Protein AF-A0A956EF45-F1 (afdb_monomer_lite)

Secondary structure (DSSP, 8-state):
------S---TT-TTTT-S-S---EEEEHHHHTTSSS-SS-----TTS--SEEEEEEE-TT-GGG--TTSTTEEEPPHHHHHHHHHHHHHTTSSSTTSSS-GGGSEEEEEPBP-HHHHHHHHH-SS---SEEEEEESSSS-GGGGTTS-GGG-EEEEEE-SSS-SSPTTPEEEEEETT--S-SSS-----

Structure (mmCIF, N/CA/C/O backbone):
data_AF-A0A956EF45-F1
#
_entry.id   AF-A0A956EF45-F1
#
loop_
_atom_site.group_PDB
_atom_site.id
_atom_site.type_symbol
_atom_site.label_atom_id
_atom_site.label_alt_id
_atom_site.label_comp_id
_atom_site.label_asym_id
_atom_site.label_entity_id
_atom_site.label_seq_id
_atom_site.pdbx_PDB_ins_code
_atom_site.Cartn_x
_atom_site.Cartn_y
_atom_site.Cartn_z
_atom_site.occupancy
_atom_site.B_iso_or_equiv
_atom_site.auth_seq_id
_atom_site.auth_comp_id
_atom_site.auth_asym_id
_atom_site.auth_atom_id
_atom_site.pdbx_PDB_model_num
ATOM 1 N N . ILE A 1 1 ? 28.793 -29.779 11.247 1.00 37.38 1 ILE A N 1
ATOM 2 C CA . ILE A 1 1 ? 28.196 -28.717 12.090 1.00 37.38 1 ILE A CA 1
ATOM 3 C C . ILE A 1 1 ? 29.086 -27.493 11.939 1.00 37.38 1 ILE A C 1
ATOM 5 O O . ILE A 1 1 ? 30.165 -27.468 12.515 1.00 37.38 1 ILE A O 1
ATOM 9 N N . ALA A 1 2 ? 28.710 -26.560 11.066 1.00 31.16 2 ALA A N 1
ATOM 10 C CA . ALA A 1 2 ? 29.429 -25.302 10.889 1.00 31.16 2 ALA A CA 1
ATOM 11 C C . ALA A 1 2 ? 28.582 -24.199 11.529 1.00 31.16 2 ALA A C 1
ATOM 13 O O . ALA A 1 2 ? 27.424 -24.013 11.165 1.00 31.16 2 ALA A O 1
ATOM 14 N N . SER A 1 3 ? 29.151 -23.568 12.552 1.00 47.53 3 SER A N 1
ATOM 15 C CA . SER A 1 3 ? 28.533 -22.515 13.353 1.00 47.53 3 SER A CA 1
ATOM 16 C C . SER A 1 3 ? 28.290 -21.262 12.512 1.00 47.53 3 SER A C 1
ATOM 18 O O . SER A 1 3 ? 29.164 -20.848 11.753 1.00 47.53 3 SER A O 1
ATOM 20 N N . ILE A 1 4 ? 27.110 -20.662 12.670 1.00 50.97 4 ILE A N 1
ATOM 21 C CA . ILE A 1 4 ? 26.633 -19.492 11.919 1.00 50.97 4 ILE A CA 1
ATOM 22 C C . ILE A 1 4 ? 27.037 -18.158 12.577 1.00 50.97 4 ILE A C 1
ATOM 24 O O . ILE A 1 4 ? 26.489 -17.105 12.257 1.00 50.97 4 ILE A O 1
ATOM 28 N N . CYS A 1 5 ? 27.995 -18.174 13.510 1.00 49.44 5 CYS A N 1
ATOM 29 C CA . CYS A 1 5 ? 28.437 -16.952 14.178 1.00 49.44 5 CYS A CA 1
ATOM 30 C C . CYS A 1 5 ? 29.042 -15.951 13.170 1.00 49.44 5 CYS A C 1
ATOM 32 O O . CYS A 1 5 ? 29.922 -16.332 12.391 1.00 49.44 5 CYS A O 1
ATOM 34 N N . PRO A 1 6 ? 28.619 -14.673 13.189 1.00 43.25 6 PRO A N 1
ATOM 35 C CA . PRO A 1 6 ? 29.193 -13.646 12.331 1.00 43.25 6 PRO A CA 1
ATOM 36 C C . PRO A 1 6 ? 30.676 -13.433 12.656 1.00 43.25 6 PRO A C 1
ATOM 38 O O . PRO A 1 6 ? 31.093 -13.444 13.813 1.00 43.25 6 PRO A O 1
ATOM 41 N N . LYS A 1 7 ? 31.481 -13.254 11.604 1.00 45.78 7 LYS A N 1
ATOM 42 C CA . LYS A 1 7 ? 32.952 -13.247 11.661 1.00 45.78 7 LYS A CA 1
ATOM 43 C C . LYS A 1 7 ? 33.557 -11.898 12.090 1.00 45.78 7 LYS A C 1
ATOM 45 O O . LYS A 1 7 ? 34.778 -11.777 12.125 1.00 45.78 7 LYS A O 1
ATOM 50 N N . THR A 1 8 ? 32.738 -10.905 12.441 1.00 43.47 8 THR A N 1
ATOM 51 C CA . THR A 1 8 ? 33.213 -9.552 12.771 1.00 43.47 8 THR A CA 1
ATOM 52 C C . THR A 1 8 ? 32.253 -8.876 13.751 1.00 43.47 8 THR A C 1
ATOM 54 O O . THR A 1 8 ? 31.044 -8.970 13.565 1.00 43.47 8 THR A O 1
ATOM 57 N N . LEU A 1 9 ? 32.792 -8.213 14.783 1.00 49.31 9 LEU A N 1
ATOM 58 C CA . LEU A 1 9 ? 32.061 -7.528 15.871 1.00 49.31 9 LEU A CA 1
ATOM 59 C C . LEU A 1 9 ? 32.341 -6.006 15.915 1.00 49.31 9 LEU A C 1
ATOM 61 O O . LEU A 1 9 ? 32.047 -5.347 16.906 1.00 49.31 9 LEU A O 1
ATOM 65 N N . GLU A 1 10 ? 32.916 -5.445 14.849 1.00 47.31 10 GLU A N 1
ATOM 66 C CA . GLU A 1 10 ? 33.314 -4.033 14.765 1.00 47.31 10 GLU A CA 1
ATOM 67 C C . GLU A 1 10 ? 32.148 -3.161 14.267 1.00 47.31 10 GLU A C 1
ATOM 69 O O . GLU A 1 10 ? 31.685 -3.306 13.131 1.00 47.31 10 GLU A O 1
ATOM 74 N N . ALA A 1 11 ? 31.678 -2.236 15.107 1.00 43.41 11 ALA A N 1
ATOM 75 C CA . ALA A 1 11 ? 30.641 -1.277 14.744 1.00 43.41 11 ALA A CA 1
ATOM 76 C C . ALA A 1 11 ? 31.180 -0.262 13.718 1.00 43.41 11 ALA A C 1
ATOM 78 O O . ALA A 1 11 ? 32.057 0.537 14.038 1.00 43.41 11 ALA A O 1
ATOM 79 N N . GLY A 1 12 ? 30.638 -0.284 12.493 1.00 48.81 12 GLY A N 1
ATOM 80 C CA . GLY A 1 12 ? 30.940 0.701 11.442 1.00 48.81 12 GLY A CA 1
ATOM 81 C C . GLY A 1 12 ? 31.526 0.148 10.137 1.00 48.81 12 GLY A C 1
ATOM 82 O O . GLY A 1 12 ? 31.797 0.932 9.231 1.00 48.81 12 GLY A O 1
ATOM 83 N N . ALA A 1 13 ? 31.706 -1.170 9.993 1.00 40.78 13 ALA A N 1
ATOM 84 C CA . ALA A 1 13 ? 32.075 -1.754 8.701 1.00 40.78 13 ALA A CA 1
ATOM 85 C C . ALA A 1 13 ? 30.876 -1.764 7.733 1.00 40.78 13 ALA A C 1
ATOM 87 O O . ALA A 1 13 ? 29.753 -2.069 8.129 1.00 40.78 13 ALA A O 1
ATOM 88 N N . VAL A 1 14 ? 31.125 -1.473 6.452 1.00 47.28 14 VAL A N 1
ATOM 89 C CA . VAL A 1 14 ? 30.102 -1.381 5.384 1.00 47.28 14 VAL A CA 1
ATOM 90 C C . VAL A 1 14 ? 29.325 -2.698 5.198 1.00 47.28 14 VAL A C 1
ATOM 92 O O . VAL A 1 14 ? 28.167 -2.688 4.788 1.00 47.28 14 VAL A O 1
ATOM 95 N N . ASP A 1 15 ? 29.934 -3.814 5.609 1.00 43.09 15 ASP A N 1
ATOM 96 C CA . ASP A 1 15 ? 29.373 -5.169 5.544 1.00 43.09 15 ASP A CA 1
ATOM 97 C C . ASP A 1 15 ? 28.912 -5.698 6.919 1.00 43.09 15 ASP A C 1
ATOM 99 O O . ASP A 1 15 ? 28.586 -6.879 7.078 1.00 43.09 15 ASP A O 1
ATOM 103 N N . PHE A 1 16 ? 28.871 -4.838 7.941 1.00 38.22 16 PHE A N 1
ATOM 104 C CA . PHE A 1 16 ? 28.333 -5.180 9.251 1.00 38.22 16 PHE A CA 1
ATOM 105 C C . PHE A 1 16 ? 26.803 -5.140 9.203 1.00 38.22 16 PHE A C 1
ATOM 107 O O . PHE A 1 16 ? 26.190 -4.077 9.179 1.00 38.22 16 PHE A O 1
ATOM 114 N N . GLY A 1 17 ? 26.167 -6.311 9.193 1.00 37.62 17 GLY A N 1
ATOM 115 C CA . GLY A 1 17 ? 24.716 -6.396 9.359 1.00 37.62 17 GLY A CA 1
ATOM 116 C C . GLY A 1 17 ? 23.892 -6.172 8.091 1.00 37.62 17 GLY A C 1
ATOM 117 O O . GLY A 1 17 ? 22.713 -5.860 8.202 1.00 37.62 17 GLY A O 1
ATOM 118 N N . TYR A 1 18 ? 24.428 -6.439 6.893 1.00 39.69 18 TYR A N 1
ATOM 119 C CA . TYR A 1 18 ? 23.622 -6.498 5.658 1.00 39.69 18 TYR A CA 1
ATOM 120 C C . TYR A 1 18 ? 22.696 -7.741 5.585 1.00 39.69 18 TYR A C 1
ATOM 122 O O . TYR A 1 18 ? 22.388 -8.258 4.514 1.00 39.69 18 TYR A O 1
ATOM 130 N N . ARG A 1 19 ? 22.220 -8.228 6.742 1.00 43.56 19 ARG A N 1
ATOM 131 C CA . ARG A 1 19 ? 20.928 -8.913 6.849 1.00 43.56 19 ARG A CA 1
ATOM 132 C C . ARG A 1 19 ? 19.921 -7.794 7.133 1.00 43.56 19 ARG A C 1
ATOM 134 O O . ARG A 1 19 ? 20.001 -7.153 8.173 1.00 43.56 19 ARG A O 1
ATOM 141 N N . PRO A 1 20 ? 19.069 -7.479 6.162 1.00 40.16 20 PRO A N 1
ATOM 142 C CA . PRO A 1 20 ? 18.599 -6.135 5.871 1.00 40.16 20 PRO A CA 1
ATOM 143 C C . PRO A 1 20 ? 17.837 -5.525 7.051 1.00 40.16 20 PRO A C 1
ATOM 145 O O . PRO A 1 20 ? 16.895 -6.121 7.563 1.00 40.16 20 PRO A O 1
ATOM 148 N N . ALA A 1 21 ? 18.117 -4.258 7.364 1.00 38.44 21 ALA A N 1
ATOM 149 C CA . ALA A 1 21 ? 17.184 -3.387 8.094 1.00 38.44 21 ALA A CA 1
ATOM 150 C C . ALA A 1 21 ? 15.907 -3.061 7.276 1.00 38.44 21 ALA A C 1
ATOM 152 O O . ALA A 1 21 ? 15.154 -2.149 7.601 1.00 38.44 21 ALA A O 1
ATOM 153 N N . VAL A 1 22 ? 15.671 -3.841 6.219 1.00 41.44 22 VAL A N 1
ATOM 154 C CA . VAL A 1 22 ? 14.436 -4.008 5.467 1.00 41.44 22 VAL A CA 1
ATOM 155 C C . VAL A 1 22 ? 14.149 -5.514 5.436 1.00 41.44 22 VAL A C 1
ATOM 157 O O . VAL A 1 22 ? 14.270 -6.169 4.407 1.00 41.44 22 VAL A O 1
ATOM 160 N N . SER A 1 23 ? 13.792 -6.106 6.579 1.00 40.91 23 SER A N 1
ATOM 161 C CA . SER A 1 23 ? 13.038 -7.368 6.605 1.00 40.91 23 SER A CA 1
ATOM 162 C C . SER A 1 23 ? 11.582 -7.089 6.213 1.00 40.91 23 SER A C 1
ATOM 164 O O . SER A 1 23 ? 10.652 -7.351 6.973 1.00 40.91 23 SER A O 1
ATOM 166 N N . ALA A 1 24 ? 11.399 -6.454 5.052 1.00 43.78 24 ALA A N 1
ATOM 167 C CA . ALA A 1 24 ? 10.088 -6.223 4.484 1.00 43.78 24 ALA A CA 1
ATOM 168 C C . ALA A 1 24 ? 9.598 -7.537 3.890 1.00 4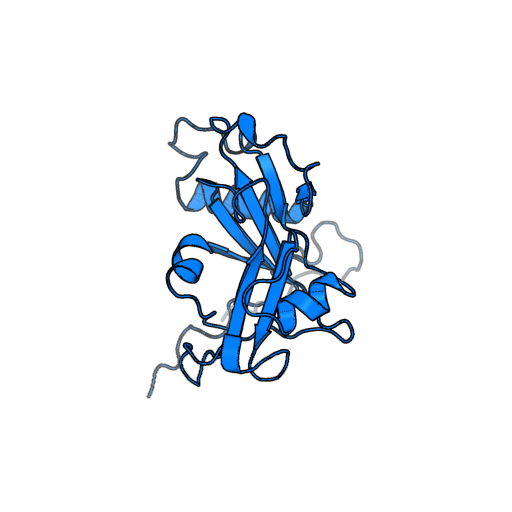3.78 24 ALA A C 1
ATOM 170 O O . ALA A 1 24 ? 10.185 -8.042 2.935 1.00 43.78 24 ALA A O 1
ATOM 171 N N . ILE A 1 25 ? 8.523 -8.086 4.454 1.00 52.91 25 ILE A N 1
ATOM 172 C CA . ILE A 1 25 ? 7.713 -9.065 3.728 1.00 52.91 25 ILE A CA 1
ATOM 173 C C . ILE A 1 25 ? 7.164 -8.341 2.511 1.00 52.91 25 ILE A C 1
ATOM 175 O O . ILE A 1 25 ? 6.390 -7.407 2.698 1.00 52.91 25 ILE A O 1
ATOM 179 N N . ILE A 1 26 ? 7.607 -8.747 1.319 1.00 56.28 26 ILE A N 1
ATOM 180 C CA . ILE A 1 26 ? 7.044 -8.323 0.042 1.00 56.28 26 ILE A CA 1
ATOM 181 C C . ILE A 1 26 ? 6.148 -9.433 -0.464 1.00 56.28 26 ILE A C 1
ATOM 183 O O . ILE A 1 26 ? 6.612 -10.370 -1.105 1.00 56.28 26 ILE A O 1
ATOM 187 N N . ASP A 1 27 ? 4.860 -9.293 -0.173 1.00 59.25 27 ASP A N 1
ATOM 188 C CA . ASP A 1 27 ? 3.836 -10.180 -0.706 1.00 59.25 27 ASP A CA 1
ATOM 189 C C . ASP A 1 27 ? 3.061 -9.463 -1.807 1.00 59.25 27 ASP A C 1
ATOM 191 O O . ASP A 1 27 ? 2.706 -8.280 -1.700 1.00 59.25 27 ASP A O 1
ATOM 195 N N . ARG A 1 28 ? 2.779 -10.195 -2.885 1.00 59.31 28 ARG A N 1
ATOM 196 C CA . ARG A 1 28 ? 1.932 -9.706 -3.968 1.00 59.31 28 ARG A CA 1
ATOM 197 C C . ARG A 1 28 ? 0.490 -9.632 -3.474 1.00 59.31 28 ARG A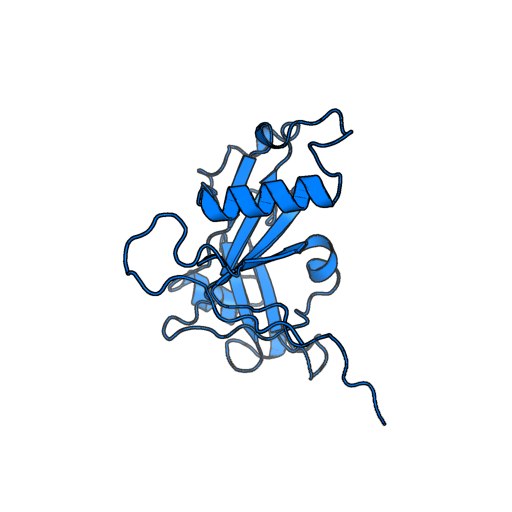 C 1
ATOM 199 O O . ARG A 1 28 ? -0.195 -10.642 -3.341 1.00 59.31 28 ARG A O 1
ATOM 206 N N . LEU A 1 29 ? -0.010 -8.414 -3.297 1.00 62.34 29 LEU A N 1
ATOM 207 C CA . LEU A 1 29 ? -1.363 -8.170 -2.799 1.00 62.34 29 LEU A CA 1
ATOM 208 C C . LEU A 1 29 ? -2.456 -8.615 -3.773 1.00 62.34 29 LEU A C 1
ATOM 210 O O . LEU A 1 29 ? -3.553 -8.907 -3.334 1.00 62.34 29 LEU A O 1
ATOM 214 N N . LYS A 1 30 ? -2.196 -8.711 -5.084 1.00 51.84 30 LYS A N 1
ATOM 215 C CA . LYS A 1 30 ? -3.237 -9.064 -6.074 1.00 51.84 30 LYS A CA 1
ATOM 216 C C . LYS A 1 30 ? -3.979 -10.375 -5.766 1.00 51.84 30 LYS A C 1
ATOM 218 O O . LYS A 1 30 ? -5.161 -10.467 -6.072 1.00 51.84 30 LYS A O 1
ATOM 223 N N . GLU A 1 31 ? -3.319 -11.360 -5.161 1.00 48.72 31 GLU A N 1
ATOM 224 C CA . GLU A 1 31 ? -3.959 -12.618 -4.745 1.00 48.72 31 GLU A CA 1
ATOM 225 C C . GLU A 1 31 ? -4.664 -12.458 -3.384 1.00 48.72 31 GLU A C 1
ATOM 227 O O . GLU A 1 31 ? -5.826 -12.837 -3.249 1.00 48.72 31 GLU A O 1
ATOM 232 N N . ALA A 1 32 ? -4.034 -11.758 -2.434 1.00 44.91 32 ALA A N 1
ATOM 233 C CA . ALA A 1 32 ? -4.584 -11.433 -1.110 1.00 44.91 32 ALA A CA 1
ATOM 234 C C . ALA A 1 32 ? -5.654 -10.316 -1.095 1.00 44.91 32 ALA A C 1
ATOM 236 O O . ALA A 1 32 ? -6.196 -9.996 -0.048 1.00 44.91 32 ALA A O 1
ATOM 237 N N . LEU A 1 33 ? -5.942 -9.671 -2.227 1.00 51.25 33 LEU A N 1
ATOM 238 C CA . LEU A 1 33 ? -7.055 -8.726 -2.385 1.00 51.25 33 LEU A CA 1
ATOM 239 C C . LEU A 1 33 ? -8.293 -9.409 -2.979 1.00 51.25 33 LEU A C 1
ATOM 241 O O . LEU A 1 33 ? -9.408 -8.924 -2.785 1.00 51.25 33 LEU A O 1
ATOM 245 N N . ASN A 1 34 ? -8.110 -10.539 -3.673 1.00 46.22 34 ASN A N 1
ATOM 246 C CA . ASN A 1 34 ? -9.217 -11.392 -4.110 1.00 46.22 34 ASN A CA 1
ATOM 247 C C . ASN A 1 34 ? -9.830 -12.141 -2.917 1.00 46.22 34 ASN A C 1
ATOM 249 O O . ASN A 1 34 ? -11.048 -12.303 -2.846 1.00 46.22 34 ASN A O 1
ATOM 253 N N . GLU A 1 35 ? -9.003 -12.525 -1.942 1.00 52.88 35 GLU A N 1
ATOM 254 C CA . GLU A 1 35 ? -9.430 -12.975 -0.619 1.00 52.88 35 GLU A CA 1
ATOM 255 C C . GLU A 1 35 ? -9.334 -11.789 0.342 1.00 52.88 35 GLU A C 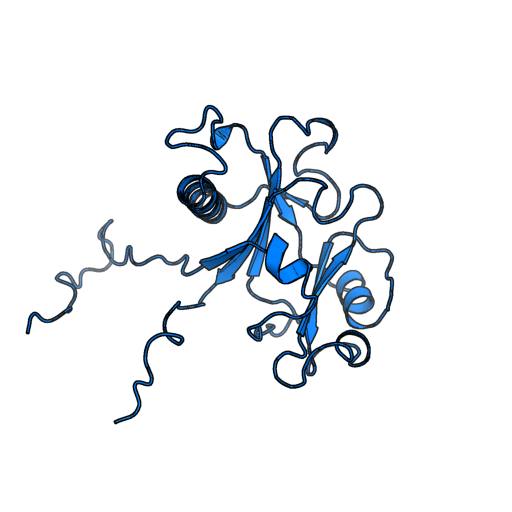1
ATOM 257 O O . GLU A 1 35 ? -8.262 -11.496 0.837 1.00 52.88 35 GLU A O 1
ATOM 262 N N . LYS A 1 36 ? -10.436 -11.074 0.604 1.00 72.56 36 LYS A N 1
ATOM 263 C CA . LYS A 1 36 ? -10.461 -9.801 1.367 1.00 72.56 36 LYS A CA 1
ATOM 264 C C . LYS A 1 36 ? -9.693 -9.788 2.705 1.00 72.56 36 LYS A C 1
ATOM 266 O O . LYS A 1 36 ? -9.464 -8.706 3.237 1.00 72.56 36 LYS A O 1
ATOM 271 N N . CYS A 1 37 ? -9.356 -10.952 3.254 1.00 87.06 37 CYS A N 1
ATOM 272 C CA . CYS A 1 37 ? -8.831 -11.164 4.594 1.00 87.06 37 CYS A CA 1
ATOM 273 C C . CYS A 1 37 ? -7.336 -11.477 4.561 1.00 87.06 37 CYS A C 1
ATOM 275 O O . CYS A 1 37 ? -6.904 -12.398 3.873 1.00 87.06 37 CYS A O 1
ATOM 277 N N . LEU A 1 38 ? -6.539 -10.756 5.347 1.00 86.12 38 LEU A N 1
ATOM 278 C CA . LEU A 1 38 ? -5.102 -11.004 5.402 1.00 86.12 38 LEU A CA 1
ATOM 279 C C . LEU A 1 38 ? -4.807 -12.290 6.189 1.00 86.12 38 LEU A C 1
ATOM 281 O O . LEU A 1 38 ? -5.370 -12.484 7.270 1.00 86.12 38 LEU A O 1
ATOM 285 N N . PRO A 1 39 ? -3.864 -13.131 5.732 1.00 79.62 39 PRO A N 1
ATOM 286 C CA . PRO A 1 39 ? -3.519 -14.379 6.415 1.00 79.62 39 PRO A CA 1
ATOM 287 C C . PRO A 1 39 ? -2.797 -14.148 7.749 1.00 79.62 39 PRO A C 1
ATOM 289 O O . PRO A 1 39 ? -2.851 -14.994 8.639 1.00 79.62 39 PRO A O 1
ATOM 292 N N . ARG A 1 40 ? -2.132 -12.996 7.906 1.00 81.19 40 ARG A N 1
ATOM 293 C CA . ARG A 1 40 ? -1.369 -12.629 9.101 1.00 81.19 40 ARG A CA 1
ATOM 294 C C . ARG A 1 40 ? -1.870 -11.312 9.686 1.00 81.19 40 ARG A C 1
ATOM 296 O O . ARG A 1 40 ? -2.072 -10.342 8.957 1.00 81.19 40 ARG A O 1
ATOM 303 N N . LYS A 1 41 ? -1.993 -11.286 11.016 1.00 86.50 41 LYS A N 1
ATOM 304 C CA . LYS A 1 41 ? -2.316 -10.084 11.785 1.00 86.50 41 LYS A CA 1
ATOM 305 C C . LYS A 1 41 ? -1.155 -9.100 11.745 1.00 86.50 41 LYS A C 1
ATOM 307 O O . LYS A 1 41 ? -0.005 -9.485 11.971 1.00 86.50 41 LYS A O 1
ATOM 312 N N . LEU A 1 42 ? -1.464 -7.844 11.451 1.00 88.06 42 LEU A N 1
ATOM 313 C CA . LEU A 1 42 ? -0.521 -6.739 11.577 1.00 88.06 42 LEU A CA 1
ATOM 314 C C . LEU A 1 42 ? -0.703 -6.100 12.954 1.00 88.06 42 LEU A C 1
ATOM 316 O O . LEU A 1 42 ? -1.794 -6.150 13.516 1.00 88.06 42 LEU A O 1
ATOM 320 N N . SER A 1 43 ? 0.364 -5.518 13.496 1.00 89.50 43 SER A N 1
ATOM 321 C CA . SER A 1 43 ? 0.332 -4.849 14.800 1.00 89.50 43 SER A CA 1
ATOM 322 C C . SER A 1 43 ? 0.319 -3.336 14.593 1.00 89.50 43 SER A C 1
ATOM 324 O O . SER A 1 43 ? 1.356 -2.795 14.196 1.00 89.50 43 SER A O 1
ATOM 326 N N . PRO A 1 44 ? -0.817 -2.652 14.825 1.00 91.44 44 PRO A N 1
ATOM 327 C CA . PRO A 1 44 ? -0.856 -1.198 14.834 1.00 91.44 44 PRO A CA 1
ATOM 328 C C . PRO A 1 44 ? -0.000 -0.627 15.968 1.00 91.44 44 PRO A C 1
ATOM 330 O O . PRO A 1 44 ? 0.153 -1.246 17.023 1.00 91.44 44 PRO A O 1
ATOM 333 N N . ASP A 1 45 ? 0.552 0.557 15.744 1.00 89.31 45 ASP A N 1
ATOM 334 C CA . ASP A 1 45 ? 1.207 1.371 16.757 1.00 89.31 45 ASP A CA 1
ATOM 335 C C . ASP A 1 45 ? 0.188 2.190 17.573 1.00 89.31 45 ASP A C 1
ATOM 337 O O . ASP A 1 45 ? -1.028 2.081 17.401 1.00 89.31 45 ASP A O 1
ATOM 341 N N . GLU A 1 46 ? 0.682 3.037 18.479 1.00 89.44 46 GLU A N 1
ATOM 342 C CA . GLU A 1 46 ? -0.160 3.914 19.308 1.00 89.44 46 GLU A CA 1
ATOM 343 C C . GLU A 1 46 ? -0.980 4.924 18.487 1.00 89.44 46 GLU A C 1
ATOM 345 O O . GLU A 1 46 ? -1.984 5.443 18.967 1.00 89.44 46 GLU A O 1
ATOM 350 N N . SER A 1 47 ? -0.573 5.189 17.242 1.00 90.88 47 SER A N 1
ATOM 351 C CA . SER A 1 47 ? -1.295 6.033 16.287 1.00 90.88 47 SER A CA 1
ATOM 352 C C . SER A 1 47 ? -2.251 5.231 15.402 1.00 90.88 47 SER A C 1
ATOM 354 O O . SER A 1 47 ? -2.737 5.765 14.405 1.00 90.88 47 SER A O 1
ATOM 356 N N . GLN A 1 48 ? -2.520 3.966 15.746 1.00 92.50 48 GLN A N 1
ATOM 357 C CA . GLN A 1 48 ? -3.392 3.055 15.000 1.00 92.50 48 GLN A CA 1
ATOM 358 C C . GLN A 1 48 ? -2.898 2.752 13.579 1.00 92.50 48 GLN A C 1
ATOM 360 O O . GLN A 1 48 ? -3.654 2.235 12.749 1.00 92.50 48 GLN A O 1
ATOM 365 N N . GLN A 1 49 ? -1.623 3.039 13.305 1.00 92.06 49 GLN A N 1
ATOM 366 C CA . GLN A 1 49 ? -0.995 2.784 12.023 1.00 92.06 49 GLN A CA 1
ATOM 367 C C . GLN A 1 49 ? -0.167 1.512 12.079 1.00 92.06 49 GLN A C 1
ATOM 369 O O . GLN A 1 49 ? 0.507 1.229 13.062 1.00 92.06 49 GLN A O 1
ATOM 374 N N . VAL A 1 50 ? -0.172 0.736 11.003 1.00 92.12 50 VAL A N 1
ATOM 375 C CA . VAL A 1 50 ? 0.722 -0.423 10.897 1.00 92.12 50 VAL A CA 1
ATOM 376 C C . VAL A 1 50 ? 2.040 -0.009 10.235 1.00 92.12 50 VAL A C 1
ATOM 378 O O . VAL A 1 50 ? 2.021 0.818 9.317 1.00 92.12 50 VAL A O 1
ATOM 381 N N . PRO A 1 51 ? 3.188 -0.596 10.626 1.00 90.88 51 PRO A N 1
ATOM 382 C CA . PRO A 1 51 ? 4.507 -0.258 10.088 1.00 90.88 51 PRO A CA 1
ATOM 383 C C . PRO A 1 51 ? 4.742 -0.911 8.714 1.00 90.88 51 PRO A C 1
ATOM 385 O O . PRO A 1 51 ? 5.754 -1.577 8.481 1.00 90.88 51 PRO A O 1
ATOM 388 N N . CYS A 1 52 ? 3.777 -0.751 7.812 1.00 89.88 52 CYS A N 1
ATOM 389 C CA . CYS A 1 52 ? 3.770 -1.319 6.477 1.00 89.88 52 CYS A CA 1
ATOM 390 C C . CYS A 1 52 ? 3.605 -0.229 5.424 1.00 89.88 52 CYS A C 1
ATOM 392 O O . CYS A 1 52 ? 2.882 0.747 5.614 1.00 89.88 52 CYS A O 1
ATOM 394 N N . LYS A 1 53 ? 4.263 -0.439 4.291 1.00 92.62 53 LYS A N 1
ATOM 395 C CA . LYS A 1 53 ? 4.187 0.387 3.092 1.00 92.62 53 LYS A CA 1
ATOM 396 C C . LYS A 1 53 ? 3.455 -0.394 2.013 1.00 92.62 53 LYS A C 1
ATOM 398 O O . LYS A 1 53 ? 3.731 -1.578 1.838 1.00 92.62 53 LYS A O 1
ATOM 403 N N . ILE A 1 54 ? 2.531 0.242 1.299 1.00 92.75 54 ILE A N 1
ATOM 404 C CA . ILE A 1 54 ? 1.848 -0.382 0.162 1.00 92.75 54 ILE A CA 1
ATOM 405 C C . ILE A 1 54 ? 2.377 0.258 -1.106 1.00 92.75 54 ILE A C 1
ATOM 407 O O . ILE A 1 54 ? 2.182 1.450 -1.308 1.00 92.75 54 ILE A O 1
ATOM 411 N N . ILE A 1 55 ? 3.048 -0.520 -1.946 1.00 93.69 55 ILE A N 1
ATOM 412 C CA . ILE A 1 55 ? 3.669 -0.028 -3.172 1.00 93.69 55 ILE A CA 1
ATOM 413 C C . ILE A 1 55 ? 2.888 -0.512 -4.381 1.00 93.69 55 ILE A C 1
ATOM 415 O O . ILE A 1 55 ? 2.614 -1.700 -4.528 1.00 93.69 55 ILE A O 1
ATOM 419 N N . GLU A 1 56 ? 2.570 0.405 -5.280 1.00 92.06 56 GLU A N 1
ATOM 420 C CA . GLU A 1 56 ? 2.049 0.124 -6.608 1.00 92.06 56 GLU A CA 1
ATOM 421 C C . GLU A 1 56 ? 3.177 0.242 -7.627 1.00 92.06 56 GLU A C 1
ATOM 423 O O . GLU A 1 56 ? 3.710 1.328 -7.842 1.00 92.06 56 GLU A O 1
ATOM 428 N N . ALA A 1 57 ? 3.502 -0.864 -8.290 1.00 93.00 57 ALA A N 1
ATOM 429 C CA . ALA A 1 57 ? 4.301 -0.857 -9.504 1.00 93.00 57 ALA A CA 1
ATOM 430 C C . ALA A 1 57 ? 3.364 -0.685 -10.706 1.00 93.00 57 ALA A C 1
ATOM 432 O O . ALA A 1 57 ? 2.680 -1.626 -11.129 1.00 93.00 57 ALA A O 1
ATOM 433 N N . VAL A 1 58 ? 3.304 0.537 -11.225 1.00 91.75 58 VAL A N 1
ATOM 434 C CA . VAL A 1 58 ? 2.485 0.923 -12.374 1.00 91.75 58 VAL A CA 1
ATOM 435 C C . VAL A 1 58 ? 3.311 0.740 -13.648 1.00 91.75 58 VAL A C 1
ATOM 437 O O . VAL A 1 58 ? 4.401 1.306 -13.742 1.00 91.75 58 VAL A O 1
ATOM 440 N N . PRO A 1 59 ? 2.831 -0.046 -14.623 1.00 90.94 59 PRO A N 1
ATOM 441 C CA . PRO A 1 59 ? 3.580 -0.302 -15.843 1.00 90.94 59 PRO A CA 1
ATOM 442 C C . PRO A 1 59 ? 3.537 0.927 -16.782 1.00 90.94 59 PRO A C 1
ATOM 444 O O . PRO A 1 59 ? 2.575 1.705 -16.724 1.00 90.94 59 PRO A O 1
ATOM 447 N N . PRO A 1 60 ? 4.554 1.127 -17.640 1.00 87.44 60 PRO A N 1
ATOM 448 C CA . PRO A 1 60 ? 4.725 2.347 -18.441 1.00 87.44 60 PRO A CA 1
ATOM 449 C C . PRO A 1 60 ? 3.579 2.618 -19.421 1.00 87.44 60 PRO A C 1
ATOM 451 O O . PRO A 1 60 ? 3.358 3.759 -19.814 1.00 87.44 60 PRO A O 1
ATOM 454 N N . GLU A 1 61 ? 2.809 1.597 -19.802 1.00 85.94 61 GLU A N 1
ATOM 455 C CA . GLU A 1 61 ? 1.658 1.737 -20.695 1.00 85.94 61 GLU A CA 1
ATOM 456 C C . GLU A 1 61 ? 0.493 2.506 -20.035 1.00 85.94 61 GLU A C 1
ATOM 458 O O . GLU A 1 61 ? -0.440 2.924 -20.719 1.00 85.94 61 GLU A O 1
ATOM 463 N N . GLN A 1 62 ? 0.545 2.732 -18.716 1.00 80.56 62 GLN A N 1
ATOM 464 C CA . GLN A 1 62 ? -0.465 3.465 -17.950 1.00 80.56 62 GLN A CA 1
ATOM 465 C C . GLN A 1 62 ? -0.042 4.896 -17.606 1.00 80.56 62 GLN A C 1
ATOM 467 O O . GLN A 1 62 ? -0.034 5.326 -16.450 1.00 80.56 62 GLN A O 1
ATOM 472 N N . THR A 1 63 ? 0.258 5.665 -18.648 1.00 65.75 63 THR A N 1
ATOM 473 C CA . THR A 1 63 ? 0.701 7.065 -18.551 1.00 65.75 63 THR A CA 1
ATOM 474 C C . THR A 1 63 ? -0.375 8.027 -18.033 1.00 65.75 63 THR A C 1
ATOM 476 O O . THR A 1 63 ? -0.054 9.115 -17.560 1.00 65.75 63 THR A O 1
ATOM 479 N N . SER A 1 64 ? -1.654 7.639 -18.067 1.00 68.19 64 SER A N 1
ATOM 480 C CA . SER A 1 64 ? -2.785 8.488 -17.666 1.00 68.19 64 SER A CA 1
ATOM 481 C C . SER A 1 64 ? -2.947 8.667 -16.152 1.00 68.19 64 SER A C 1
ATOM 483 O O . SER A 1 64 ? -3.798 9.440 -15.726 1.00 68.19 64 SER A O 1
ATOM 485 N N . LEU A 1 65 ? -2.165 7.963 -15.326 1.00 68.75 65 LEU A N 1
ATOM 486 C CA . LEU A 1 65 ? -2.311 7.968 -13.864 1.00 68.75 65 LEU A CA 1
ATOM 487 C C . LEU A 1 65 ? -1.595 9.137 -13.156 1.00 68.75 65 LEU A C 1
ATOM 489 O O . LEU A 1 65 ? -1.604 9.197 -11.929 1.00 68.75 65 LEU A O 1
ATOM 493 N N . GLY A 1 66 ? -0.976 10.067 -13.894 1.00 72.00 66 GLY A N 1
ATOM 494 C CA . GLY A 1 66 ? -0.467 11.334 -13.340 1.00 72.00 66 GLY A CA 1
ATOM 495 C C . GLY A 1 66 ? 0.729 11.221 -12.381 1.00 72.00 66 GLY A C 1
ATOM 496 O O . GLY A 1 66 ? 1.022 12.174 -11.662 1.00 72.00 66 GLY A O 1
ATOM 497 N N . GLY A 1 67 ? 1.425 10.079 -12.357 1.00 83.94 67 GLY A N 1
ATOM 498 C CA . GLY A 1 67 ? 2.564 9.837 -11.463 1.00 83.94 67 GLY A CA 1
ATOM 499 C C . GLY A 1 67 ? 2.177 9.734 -9.981 1.00 83.94 67 GLY A C 1
ATOM 500 O O . GLY A 1 67 ? 1.000 9.614 -9.635 1.00 83.94 67 GLY A O 1
ATOM 501 N N . CYS A 1 68 ? 3.172 9.758 -9.092 1.00 91.75 68 CYS A N 1
ATOM 502 C CA . CYS A 1 68 ? 2.960 9.565 -7.653 1.00 91.75 68 CYS A CA 1
ATOM 503 C C . CYS A 1 68 ? 2.547 10.835 -6.893 1.00 91.75 68 CYS A C 1
ATOM 505 O O . CYS A 1 68 ? 2.264 10.754 -5.704 1.00 91.75 68 CYS A O 1
ATOM 507 N N . GLY A 1 69 ? 2.456 11.990 -7.563 1.00 88.00 69 GLY A N 1
ATOM 508 C CA . GLY A 1 69 ? 2.024 13.259 -6.958 1.00 88.00 69 GLY A CA 1
ATOM 509 C C . GLY A 1 69 ? 0.506 13.416 -6.794 1.00 88.00 69 GLY A C 1
ATOM 510 O O . GLY A 1 69 ? 0.046 14.449 -6.312 1.00 88.00 69 GLY A O 1
ATOM 511 N N . ARG A 1 70 ? -0.286 12.425 -7.220 1.00 89.12 70 ARG A N 1
ATOM 512 C CA . ARG A 1 70 ? -1.748 12.423 -7.059 1.00 89.12 70 ARG A CA 1
ATOM 513 C C . ARG A 1 70 ? -2.169 12.187 -5.603 1.00 89.12 70 ARG A C 1
ATOM 515 O O . ARG A 1 70 ? -1.400 11.675 -4.792 1.00 89.12 70 ARG A O 1
ATOM 522 N N . ALA A 1 71 ? -3.422 12.513 -5.283 1.00 90.12 71 ALA A N 1
ATOM 523 C CA . ALA A 1 71 ? -3.963 12.360 -3.933 1.00 90.12 71 ALA A CA 1
ATOM 524 C C . ALA A 1 71 ? -3.786 10.929 -3.383 1.00 90.12 71 ALA A C 1
ATOM 526 O O . ALA A 1 71 ? -4.022 9.938 -4.077 1.00 90.12 71 ALA A O 1
ATOM 527 N N . GLY A 1 72 ? -3.360 10.832 -2.120 1.00 92.00 72 GLY A N 1
ATOM 528 C CA . GLY A 1 72 ? -3.107 9.563 -1.431 1.00 92.00 72 GLY A CA 1
ATOM 529 C C . GLY A 1 72 ? -1.939 8.751 -1.996 1.00 92.00 72 GLY A C 1
ATOM 530 O O . GLY A 1 72 ? -1.899 7.535 -1.782 1.00 92.00 72 GLY A O 1
ATOM 531 N N . ARG A 1 73 ? -1.019 9.383 -2.737 1.00 93.75 73 ARG A N 1
ATOM 532 C CA . ARG A 1 73 ? 0.229 8.777 -3.208 1.00 93.75 73 ARG A CA 1
ATOM 533 C C . ARG A 1 73 ? 1.450 9.618 -2.846 1.00 93.75 73 ARG A C 1
ATOM 535 O O . ARG A 1 73 ? 1.344 10.817 -2.604 1.00 93.75 73 ARG A O 1
ATOM 542 N N . ALA A 1 74 ? 2.593 8.946 -2.806 1.00 94.69 74 ALA A N 1
ATOM 543 C CA . ALA A 1 74 ? 3.920 9.544 -2.758 1.00 94.69 74 ALA A CA 1
ATOM 544 C C . ALA A 1 74 ? 4.912 8.655 -3.519 1.00 94.69 74 ALA A C 1
ATOM 546 O O . ALA A 1 74 ? 4.609 7.492 -3.807 1.00 94.69 74 ALA A O 1
ATOM 547 N N . ASP A 1 75 ? 6.086 9.188 -3.851 1.00 94.69 75 ASP A N 1
ATOM 548 C CA . ASP A 1 75 ? 7.175 8.371 -4.387 1.00 94.69 75 ASP A CA 1
ATOM 549 C C . ASP A 1 75 ? 7.606 7.326 -3.352 1.00 94.69 75 ASP A C 1
ATOM 551 O O . ASP A 1 75 ? 7.749 7.624 -2.164 1.00 94.69 75 ASP A O 1
ATOM 555 N N . ALA A 1 76 ? 7.787 6.086 -3.802 1.00 92.56 76 ALA A N 1
ATOM 556 C CA . ALA A 1 76 ? 8.224 5.006 -2.932 1.00 92.56 76 ALA A CA 1
ATOM 557 C C . ALA A 1 76 ? 9.705 5.161 -2.548 1.00 92.56 76 ALA A C 1
ATOM 559 O O . ALA A 1 76 ? 10.555 5.439 -3.394 1.00 92.56 76 ALA A O 1
ATOM 560 N N . GLU A 1 77 ? 10.027 4.906 -1.278 1.00 89.75 77 GLU A N 1
ATOM 561 C CA . GLU A 1 77 ? 11.403 4.945 -0.772 1.00 89.75 77 GLU A CA 1
ATOM 562 C C . GLU A 1 77 ? 12.338 3.999 -1.552 1.00 89.75 77 GLU A C 1
ATOM 564 O O . GLU A 1 77 ? 11.974 2.859 -1.854 1.00 89.75 77 GLU A O 1
ATOM 569 N N . ASP A 1 78 ? 13.579 4.428 -1.807 1.00 88.31 78 ASP A N 1
ATOM 570 C CA . ASP A 1 78 ? 14.552 3.706 -2.645 1.00 88.31 78 ASP A CA 1
ATOM 571 C C . ASP A 1 78 ? 14.751 2.240 -2.244 1.00 88.31 78 ASP A C 1
ATOM 573 O O . ASP A 1 78 ? 14.805 1.346 -3.094 1.00 88.31 78 ASP A O 1
ATOM 577 N N . LEU A 1 79 ? 14.854 1.972 -0.940 1.00 86.12 79 LEU A N 1
ATOM 578 C CA . LEU A 1 79 ? 15.066 0.616 -0.437 1.00 86.12 79 LEU A CA 1
ATOM 579 C C . LEU A 1 79 ? 13.854 -0.287 -0.686 1.00 86.12 79 LEU A C 1
ATOM 581 O O . LEU A 1 79 ? 14.027 -1.459 -1.029 1.00 86.12 79 LEU A O 1
ATOM 585 N N . VAL A 1 80 ? 12.640 0.251 -0.550 1.00 87.31 80 VAL A N 1
ATOM 586 C CA . VAL A 1 80 ? 11.406 -0.494 -0.818 1.00 87.31 80 VAL A CA 1
ATOM 587 C C . VAL A 1 80 ? 11.258 -0.710 -2.323 1.00 87.31 80 VAL A C 1
ATOM 589 O O . VAL A 1 80 ? 11.015 -1.833 -2.759 1.00 87.31 80 VAL A O 1
ATOM 592 N N . THR A 1 81 ? 11.512 0.323 -3.129 1.00 89.88 81 THR A N 1
ATOM 593 C CA . THR A 1 81 ? 11.512 0.247 -4.595 1.00 89.88 81 THR A CA 1
ATOM 594 C C . THR A 1 81 ? 12.488 -0.810 -5.106 1.00 89.88 81 THR A C 1
ATOM 596 O O . THR A 1 81 ? 12.135 -1.619 -5.964 1.00 89.88 81 THR A O 1
ATOM 599 N N . LYS A 1 82 ? 13.705 -0.873 -4.553 1.00 89.19 82 LYS A N 1
ATOM 600 C CA . LYS A 1 82 ? 14.693 -1.904 -4.900 1.00 89.19 82 LYS A CA 1
ATOM 601 C C . LYS A 1 82 ? 14.168 -3.312 -4.622 1.00 89.19 82 LYS A C 1
ATOM 603 O O . LYS A 1 82 ? 14.331 -4.198 -5.458 1.00 89.19 82 LYS A O 1
ATOM 608 N N . ALA A 1 83 ? 13.542 -3.517 -3.469 1.00 86.94 83 ALA A N 1
ATOM 609 C CA . ALA A 1 83 ? 13.017 -4.818 -3.082 1.00 86.94 83 ALA A CA 1
ATOM 610 C C . ALA A 1 83 ? 11.797 -5.221 -3.945 1.00 86.94 83 ALA A C 1
ATOM 612 O O . ALA A 1 83 ? 11.713 -6.360 -4.400 1.00 86.94 83 ALA A O 1
ATOM 613 N N . VAL A 1 84 ? 10.920 -4.273 -4.293 1.00 89.56 84 VAL A N 1
ATOM 614 C CA . VAL A 1 84 ? 9.815 -4.498 -5.243 1.00 89.56 84 VAL A CA 1
ATOM 615 C C . VAL A 1 84 ? 10.334 -4.837 -6.647 1.00 89.56 84 VAL A C 1
ATOM 617 O O . VAL A 1 84 ? 9.840 -5.775 -7.271 1.00 89.56 84 VAL A O 1
ATOM 620 N N . LYS A 1 85 ? 11.366 -4.141 -7.140 1.00 90.56 85 LYS A N 1
ATOM 621 C CA . LYS A 1 85 ? 12.023 -4.453 -8.426 1.00 90.56 85 LYS A CA 1
ATOM 622 C C . LYS A 1 85 ? 12.575 -5.877 -8.461 1.00 90.56 85 LYS A C 1
ATOM 624 O O . LYS A 1 85 ? 12.412 -6.582 -9.459 1.00 90.56 85 LYS A O 1
ATOM 629 N N . GLN A 1 86 ? 13.215 -6.308 -7.374 1.00 89.06 86 GLN A N 1
ATOM 630 C CA . GLN A 1 86 ? 13.727 -7.673 -7.248 1.00 89.06 86 GLN A CA 1
ATOM 631 C C . GLN A 1 86 ? 12.597 -8.699 -7.327 1.00 89.06 86 GLN A C 1
ATOM 633 O O . GLN A 1 86 ? 12.734 -9.691 -8.038 1.00 89.06 86 GLN A O 1
ATOM 638 N N . GLU A 1 87 ? 11.471 -8.439 -6.664 1.00 86.44 87 GLU A N 1
ATOM 639 C CA . GLU A 1 87 ? 10.318 -9.336 -6.684 1.00 86.44 87 GLU A CA 1
ATOM 640 C C . GLU A 1 87 ? 9.638 -9.395 -8.059 1.00 86.44 87 GLU A C 1
ATOM 642 O O . GLU A 1 87 ? 9.320 -10.479 -8.552 1.00 86.44 87 GLU A O 1
ATOM 647 N N . LEU A 1 88 ? 9.482 -8.255 -8.737 1.00 89.00 88 LEU A N 1
ATOM 648 C CA . LEU A 1 88 ? 8.985 -8.215 -10.116 1.00 89.00 88 LEU A CA 1
ATOM 649 C C . LEU A 1 88 ? 9.905 -8.974 -11.080 1.00 89.00 88 LEU A C 1
ATOM 651 O O . LEU A 1 88 ? 9.415 -9.685 -11.957 1.00 89.00 88 LEU A O 1
ATOM 655 N N . THR A 1 89 ? 11.223 -8.876 -10.885 1.00 90.62 89 THR A N 1
ATOM 656 C CA . THR A 1 89 ? 12.202 -9.652 -11.661 1.00 90.62 89 THR A CA 1
ATOM 657 C C . THR A 1 89 ? 12.068 -11.144 -11.383 1.00 90.62 89 THR A C 1
ATOM 659 O O . THR A 1 89 ? 11.966 -11.951 -12.304 1.00 90.62 89 THR A O 1
ATOM 662 N N . ARG A 1 90 ? 12.013 -11.522 -10.102 1.00 87.94 90 ARG A N 1
ATOM 663 C CA . ARG A 1 90 ? 11.911 -12.917 -9.653 1.00 87.94 90 ARG A CA 1
ATOM 664 C C . ARG A 1 90 ? 10.645 -13.606 -10.166 1.00 87.94 90 ARG A C 1
ATOM 666 O O . ARG A 1 90 ? 10.669 -14.799 -10.450 1.00 87.94 90 ARG A O 1
ATOM 673 N N . THR A 1 91 ? 9.548 -12.861 -10.265 1.00 84.44 91 THR A N 1
ATOM 674 C CA . THR A 1 91 ? 8.244 -13.351 -10.737 1.00 84.44 91 THR A CA 1
ATOM 675 C C . THR A 1 91 ? 8.047 -13.211 -12.250 1.00 84.44 91 THR A C 1
ATOM 677 O O . THR A 1 91 ? 6.994 -13.593 -12.756 1.00 84.44 91 THR A O 1
ATOM 680 N N . GLY A 1 92 ? 9.043 -12.697 -12.984 1.00 89.19 92 GLY A N 1
ATOM 681 C CA . GLY A 1 92 ? 9.000 -12.581 -14.444 1.00 89.19 92 GLY A CA 1
ATOM 682 C C . GLY A 1 92 ? 8.047 -11.500 -14.963 1.00 89.19 92 GLY A C 1
ATOM 683 O O . GLY A 1 92 ? 7.556 -11.598 -16.084 1.00 89.19 92 GLY A O 1
ATOM 684 N N . VAL A 1 93 ? 7.749 -10.477 -14.159 1.00 89.44 93 VAL A N 1
ATOM 685 C CA . VAL A 1 93 ? 6.894 -9.344 -14.559 1.00 89.44 93 VAL A CA 1
ATOM 686 C C . VAL A 1 93 ? 7.681 -8.296 -15.368 1.00 89.44 93 VAL A C 1
ATOM 688 O O . VAL A 1 93 ? 7.118 -7.604 -16.225 1.00 89.44 93 VAL A O 1
ATOM 691 N N . CYS A 1 94 ? 8.979 -8.173 -15.093 1.00 92.75 94 CYS A N 1
ATOM 692 C CA . CYS A 1 94 ? 9.954 -7.351 -15.813 1.00 92.75 94 CYS A CA 1
ATOM 693 C C . CYS A 1 94 ? 11.369 -7.916 -15.607 1.00 92.75 94 CYS A C 1
ATOM 695 O O . CYS A 1 94 ? 11.554 -8.826 -14.804 1.00 92.75 94 CYS A O 1
ATOM 697 N N . GLY A 1 95 ? 12.371 -7.377 -16.302 1.00 91.56 95 GLY A N 1
ATOM 698 C CA . GLY A 1 95 ? 13.763 -7.812 -16.196 1.00 91.56 95 GLY A CA 1
ATOM 699 C C . GLY A 1 95 ? 13.990 -9.253 -16.668 1.00 91.56 95 GLY A C 1
ATOM 700 O O . GLY A 1 95 ? 13.126 -9.864 -17.300 1.00 91.56 95 GLY A O 1
ATOM 701 N N . GLY A 1 96 ? 15.167 -9.807 -16.364 1.00 84.50 96 GLY A N 1
ATOM 702 C CA . GLY A 1 96 ? 15.527 -11.179 -16.739 1.00 84.50 96 GLY A CA 1
ATOM 703 C C . GLY A 1 96 ? 15.445 -11.416 -18.251 1.00 84.50 96 GLY A C 1
ATOM 704 O O . GLY A 1 96 ? 16.077 -10.701 -19.021 1.00 84.50 96 GLY A O 1
ATOM 705 N N . GLU A 1 97 ? 14.665 -12.420 -18.656 1.00 83.62 97 GLU A N 1
ATOM 706 C CA . GLU A 1 97 ? 14.405 -12.768 -20.064 1.00 83.62 97 GLU A CA 1
ATOM 707 C C . GLU A 1 97 ? 13.199 -12.022 -20.665 1.00 83.62 97 GLU A C 1
ATOM 709 O O . GLU A 1 97 ? 12.836 -12.253 -21.817 1.00 83.62 97 GLU A O 1
ATOM 714 N N . THR A 1 98 ? 12.543 -11.143 -19.900 1.00 86.44 98 THR A N 1
ATOM 715 C CA . THR A 1 98 ? 11.427 -10.343 -20.418 1.00 86.44 98 THR A CA 1
ATOM 716 C C . THR A 1 98 ? 11.944 -9.153 -21.229 1.00 86.44 98 THR A C 1
ATOM 718 O O . THR A 1 98 ? 12.981 -8.573 -20.916 1.00 86.44 98 THR A O 1
ATOM 721 N N . GLU A 1 99 ? 11.183 -8.718 -22.235 1.00 87.25 99 GLU A N 1
ATOM 722 C CA . GLU A 1 99 ? 11.499 -7.511 -23.023 1.00 87.25 99 GLU A CA 1
ATOM 723 C C . GLU A 1 99 ? 11.220 -6.196 -22.266 1.00 87.25 99 GLU A C 1
ATOM 725 O O . GLU A 1 99 ? 11.381 -5.111 -22.821 1.00 87.25 99 GLU A O 1
ATOM 730 N N . ARG A 1 100 ? 10.780 -6.264 -21.002 1.00 91.19 100 ARG A N 1
ATOM 731 C CA . ARG A 1 100 ? 10.337 -5.098 -20.231 1.00 91.19 100 ARG A CA 1
ATOM 732 C C . ARG A 1 100 ? 11.352 -4.726 -19.158 1.00 91.19 100 ARG A C 1
ATOM 734 O O . ARG A 1 100 ? 11.647 -5.538 -18.283 1.00 91.19 100 ARG A O 1
ATOM 741 N N . ASN A 1 101 ? 11.815 -3.477 -19.147 1.00 93.44 101 ASN A N 1
ATOM 742 C CA . ASN A 1 101 ? 12.703 -2.994 -18.093 1.00 93.44 101 ASN A CA 1
ATOM 743 C C . ASN A 1 101 ? 11.909 -2.665 -16.814 1.00 93.44 101 ASN A C 1
ATOM 745 O O . ASN A 1 101 ? 10.868 -2.011 -16.852 1.00 93.44 101 ASN A O 1
ATOM 749 N N . CYS A 1 102 ? 12.402 -3.116 -15.659 1.00 92.62 102 CYS A N 1
ATOM 750 C CA . CYS A 1 102 ? 11.810 -2.782 -14.365 1.00 92.62 102 CYS A CA 1
ATOM 751 C C . CYS A 1 102 ? 11.947 -1.293 -14.015 1.00 92.62 102 CYS A C 1
ATOM 753 O O . CYS A 1 102 ? 11.182 -0.793 -13.192 1.00 92.62 102 CYS A O 1
ATOM 755 N N . ASP A 1 103 ? 12.896 -0.578 -14.615 1.00 93.25 103 ASP A N 1
ATOM 756 C CA . ASP A 1 103 ? 13.062 0.863 -14.410 1.00 93.25 103 ASP A CA 1
ATOM 757 C C . ASP A 1 103 ? 12.003 1.705 -15.135 1.00 93.25 103 ASP A C 1
ATOM 759 O O . ASP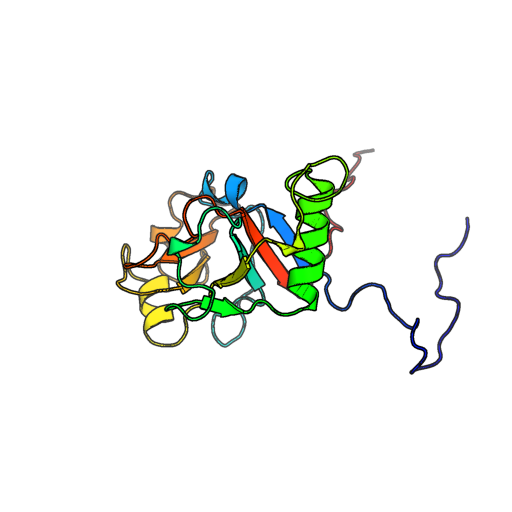 A 1 103 ? 11.783 2.848 -14.745 1.00 93.25 103 ASP A O 1
ATOM 763 N N . ASP A 1 104 ? 11.293 1.133 -16.113 1.00 92.50 104 ASP A N 1
ATOM 764 C CA . ASP A 1 104 ? 10.210 1.825 -16.826 1.00 92.50 104 ASP A CA 1
ATOM 765 C C . ASP A 1 104 ? 8.910 1.883 -16.003 1.00 92.50 104 ASP A C 1
ATOM 767 O O . ASP A 1 104 ? 7.963 2.587 -16.353 1.00 92.50 104 ASP A O 1
ATOM 771 N N . TYR A 1 105 ? 8.837 1.130 -14.903 1.00 93.12 105 TYR A N 1
ATOM 772 C CA . TYR A 1 105 ? 7.698 1.172 -13.995 1.00 93.12 105 TYR A CA 1
ATOM 773 C C . TYR A 1 105 ? 7.760 2.407 -13.102 1.00 93.12 105 TYR A C 1
ATOM 775 O O . TYR A 1 105 ? 8.813 2.792 -12.595 1.00 93.12 105 TYR A O 1
ATOM 783 N N . THR A 1 106 ? 6.590 2.971 -12.820 1.00 93.69 106 THR A N 1
ATOM 784 C CA . THR A 1 106 ? 6.427 3.984 -11.776 1.00 93.69 106 THR A CA 1
ATOM 785 C C . THR A 1 106 ? 6.084 3.299 -10.455 1.00 93.69 106 THR A C 1
ATOM 787 O O . THR A 1 106 ? 5.137 2.515 -10.399 1.00 93.69 106 THR A O 1
ATOM 790 N N . TYR A 1 107 ? 6.835 3.596 -9.394 1.00 93.62 107 TYR A N 1
ATOM 791 C CA . TYR A 1 107 ? 6.667 2.997 -8.067 1.00 93.62 107 TYR A CA 1
ATOM 792 C C . TYR A 1 107 ? 6.095 4.025 -7.095 1.00 93.62 107 TYR A C 1
ATOM 794 O O . TYR A 1 107 ? 6.816 4.904 -6.628 1.00 93.62 107 TYR A O 1
ATOM 802 N N . CYS A 1 108 ? 4.806 3.907 -6.785 1.00 94.12 108 CYS A N 1
ATOM 803 C CA . CYS A 1 108 ? 4.137 4.822 -5.861 1.00 94.12 108 CYS A CA 1
ATOM 804 C C . CYS A 1 108 ? 3.778 4.122 -4.555 1.00 94.12 108 CYS A C 1
ATOM 806 O O . CYS A 1 108 ? 3.217 3.028 -4.571 1.00 94.12 108 CYS A O 1
ATOM 808 N N . GLU A 1 109 ? 4.018 4.779 -3.427 1.00 94.56 109 GLU A N 1
ATOM 809 C CA . GLU A 1 109 ? 3.429 4.401 -2.149 1.00 94.56 109 GLU A CA 1
ATOM 810 C C . GLU A 1 109 ? 1.967 4.866 -2.091 1.00 94.56 109 GLU A C 1
ATOM 812 O O . GLU A 1 109 ? 1.672 6.030 -2.355 1.00 94.56 109 GLU A O 1
ATOM 817 N N . ILE A 1 110 ? 1.048 3.973 -1.717 1.00 94.25 110 ILE A N 1
ATOM 818 C CA . ILE A 1 110 ? -0.296 4.332 -1.254 1.00 94.25 110 ILE A CA 1
ATOM 819 C C . ILE A 1 110 ? -0.176 4.787 0.195 1.00 94.25 110 ILE A C 1
ATOM 821 O O . ILE A 1 110 ? 0.256 4.017 1.056 1.00 94.25 110 ILE A O 1
ATOM 825 N N . LEU A 1 111 ? -0.576 6.024 0.473 1.00 95.94 111 LEU A N 1
ATOM 826 C CA . LEU A 1 111 ? -0.456 6.589 1.812 1.00 95.94 111 LEU A CA 1
ATOM 827 C C . LEU A 1 111 ? -1.495 5.986 2.760 1.00 95.94 111 LEU A C 1
ATOM 829 O O . LEU A 1 111 ? -2.682 5.885 2.428 1.00 95.94 111 LEU A O 1
ATOM 833 N N . GLN A 1 112 ? -1.030 5.596 3.946 1.00 96.44 112 GLN A N 1
ATOM 834 C CA . GLN A 1 112 ? -1.908 5.184 5.034 1.00 96.44 112 GLN A CA 1
ATOM 835 C C . GLN A 1 112 ? -2.662 6.412 5.548 1.00 96.44 112 GLN A C 1
ATOM 837 O O . GLN A 1 112 ? -2.092 7.495 5.689 1.00 96.44 112 GLN A O 1
ATOM 842 N N . LEU A 1 113 ? -3.959 6.256 5.778 1.00 96.69 113 LEU A N 1
ATOM 843 C CA . LEU A 1 113 ? -4.810 7.329 6.264 1.00 96.69 113 LEU A CA 1
ATOM 844 C C . LEU A 1 113 ? -4.446 7.682 7.707 1.00 96.69 113 LEU A C 1
ATOM 846 O O . LEU A 1 113 ? -4.080 6.820 8.503 1.00 96.69 113 LEU A O 1
ATOM 850 N N . THR A 1 114 ? -4.607 8.957 8.049 1.00 96.75 114 THR A N 1
ATOM 851 C CA . THR A 1 114 ? -4.388 9.502 9.394 1.00 96.75 114 THR A CA 1
ATOM 852 C C . THR A 1 114 ? -5.571 10.388 9.803 1.00 96.75 114 THR A C 1
ATOM 854 O O . THR A 1 114 ? -6.425 10.718 8.973 1.00 96.75 114 THR A O 1
ATOM 857 N N . GLY A 1 115 ? -5.656 10.746 11.089 1.00 96.19 115 GLY A N 1
ATOM 858 C CA . GLY A 1 115 ? -6.669 11.669 11.617 1.00 96.19 115 GLY A CA 1
ATOM 859 C C . GLY A 1 115 ? -8.113 11.259 11.296 1.00 96.19 115 GLY A C 1
ATOM 860 O O . GLY A 1 115 ? -8.494 10.094 11.440 1.00 96.19 115 GLY A O 1
ATOM 861 N N . ASP A 1 116 ? -8.916 12.216 10.830 1.00 96.69 116 ASP A N 1
ATOM 862 C CA . ASP A 1 116 ? -10.324 11.990 10.471 1.00 96.69 116 ASP A CA 1
ATOM 863 C C . ASP A 1 116 ? -10.475 10.972 9.332 1.00 96.69 116 ASP A C 1
ATOM 865 O O . ASP A 1 116 ? -11.399 10.159 9.340 1.00 96.69 116 ASP A O 1
ATOM 869 N N . GLY A 1 117 ? -9.531 10.955 8.384 1.00 95.81 117 GLY A N 1
ATOM 870 C CA . GLY A 1 117 ? -9.534 9.994 7.283 1.00 95.81 117 GLY A CA 1
ATOM 871 C C . GLY A 1 117 ? -9.344 8.556 7.768 1.00 95.81 117 GLY A C 1
ATOM 872 O O . GLY A 1 117 ? -10.036 7.648 7.303 1.00 95.81 117 GLY A O 1
ATOM 873 N N . LEU A 1 118 ? -8.453 8.350 8.745 1.00 96.81 118 LEU A N 1
ATOM 874 C CA . LEU A 1 118 ? -8.288 7.053 9.403 1.00 96.81 118 LEU A CA 1
ATOM 875 C C . LEU A 1 118 ? -9.554 6.676 10.166 1.00 96.81 118 LEU A C 1
ATOM 877 O O . LEU A 1 118 ? -10.060 5.573 10.000 1.00 96.81 118 LEU A O 1
ATOM 881 N N . THR A 1 119 ? -10.107 7.609 10.940 1.00 97.25 119 THR A N 1
ATOM 882 C CA . THR A 1 119 ? -11.331 7.379 11.719 1.00 97.25 119 THR A CA 1
A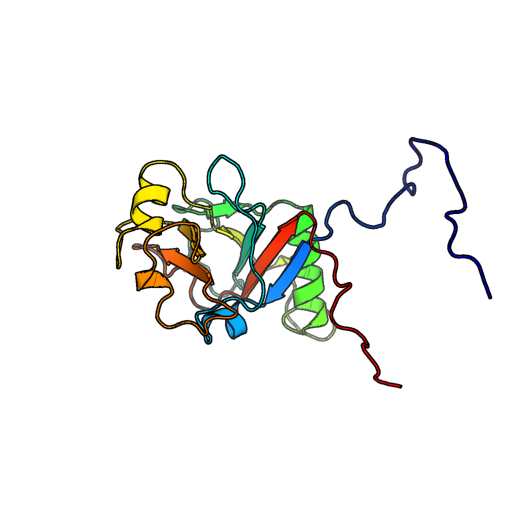TOM 883 C C . THR A 1 119 ? -12.493 6.937 10.828 1.00 97.25 119 THR A C 1
ATOM 885 O O . THR A 1 119 ? -13.149 5.938 11.132 1.00 97.25 119 THR A O 1
ATOM 888 N N . ALA A 1 120 ? -12.710 7.608 9.695 1.00 96.56 120 ALA A N 1
ATOM 889 C CA . ALA A 1 120 ? -13.722 7.221 8.716 1.00 96.56 120 ALA A CA 1
ATOM 890 C C . ALA A 1 120 ? -13.421 5.832 8.121 1.00 96.56 120 ALA A C 1
ATOM 892 O O . ALA A 1 120 ? -14.294 4.965 8.063 1.00 96.56 120 ALA A O 1
ATOM 893 N N . CYS A 1 121 ? -12.161 5.564 7.765 1.00 95.44 121 CYS A N 1
ATOM 894 C CA . CYS A 1 121 ? -11.718 4.264 7.256 1.00 95.44 121 CYS A CA 1
ATOM 895 C C . CYS A 1 121 ? -11.871 3.109 8.250 1.00 95.44 121 CYS A C 1
ATOM 897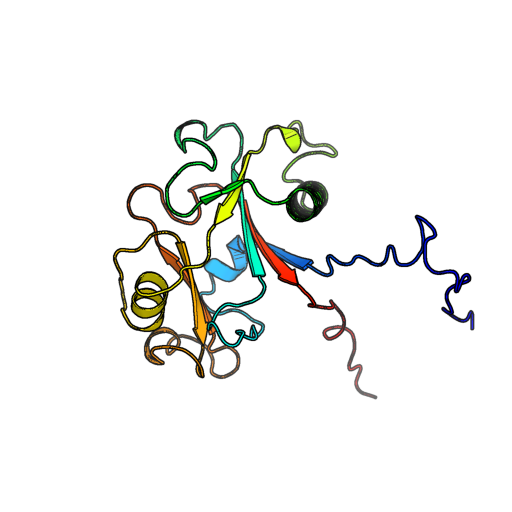 O O . CYS A 1 121 ? -12.115 1.978 7.836 1.00 95.44 121 CYS A O 1
ATOM 899 N N . LEU A 1 122 ? -11.779 3.357 9.552 1.00 96.12 122 LEU A N 1
ATOM 900 C CA . LEU A 1 122 ? -11.950 2.317 10.563 1.00 96.12 122 LEU A CA 1
ATOM 901 C C . LEU A 1 122 ? -13.418 2.007 10.867 1.00 96.12 122 LEU A C 1
ATOM 903 O O . LEU A 1 122 ? -13.704 0.922 11.364 1.00 96.12 122 LEU A O 1
ATOM 907 N N . ASN A 1 123 ? -14.349 2.923 10.589 1.00 95.88 123 ASN A N 1
ATOM 908 C CA . ASN A 1 123 ? -15.715 2.829 11.116 1.00 95.88 123 ASN A CA 1
ATOM 909 C C . ASN A 1 123 ? -16.806 2.791 10.041 1.00 95.88 123 ASN A C 1
ATOM 911 O O . ASN A 1 123 ? -17.836 2.137 10.232 1.00 95.88 123 ASN A O 1
ATOM 915 N N . GLU A 1 124 ? -16.591 3.456 8.907 1.00 94.62 124 GLU A N 1
ATOM 916 C CA . GLU A 1 124 ? -17.603 3.612 7.867 1.00 94.62 124 GLU A CA 1
ATOM 917 C C . GLU A 1 124 ? -17.498 2.510 6.800 1.00 94.62 124 GLU A C 1
ATOM 919 O O . GLU A 1 124 ? -16.396 2.146 6.377 1.00 94.62 124 GLU A O 1
ATOM 924 N N . PRO A 1 125 ? -18.622 1.984 6.283 1.00 89.44 125 PRO A N 1
ATOM 925 C CA . PRO A 1 125 ? -18.602 1.011 5.189 1.00 89.44 125 PRO A CA 1
ATOM 926 C C . PRO A 1 125 ? -18.026 1.555 3.872 1.00 89.44 125 PRO A C 1
ATOM 928 O O . PRO A 1 125 ? -17.391 0.803 3.133 1.00 89.44 125 PRO A O 1
ATOM 931 N N . ALA A 1 126 ? -18.220 2.845 3.585 1.00 89.12 126 ALA A N 1
ATOM 932 C CA . ALA A 1 126 ? -17.793 3.486 2.339 1.00 89.12 126 ALA A CA 1
ATOM 933 C C . ALA A 1 126 ? -17.412 4.969 2.562 1.00 89.12 126 ALA A C 1
ATOM 935 O O . ALA A 1 126 ? -18.132 5.860 2.107 1.00 89.12 126 ALA A O 1
ATOM 936 N N . PRO A 1 127 ? -16.317 5.243 3.292 1.00 92.19 127 PRO A N 1
ATOM 937 C CA . PRO A 1 127 ? -15.832 6.599 3.525 1.00 92.19 127 PRO A CA 1
ATOM 938 C C . PRO A 1 127 ? -15.345 7.256 2.230 1.00 92.19 127 PRO A C 1
ATOM 940 O O . PRO A 1 127 ? -14.767 6.604 1.357 1.00 92.19 127 PRO A O 1
ATOM 943 N N . LYS A 1 128 ? -15.515 8.576 2.138 1.00 91.94 128 LYS A N 1
ATOM 944 C CA . LYS A 1 128 ? -14.998 9.396 1.032 1.00 91.94 128 LYS A CA 1
ATOM 945 C C . LYS A 1 128 ? -13.597 9.909 1.348 1.00 91.94 128 LYS A C 1
ATOM 947 O O . LYS A 1 128 ? -13.404 11.066 1.710 1.00 91.94 128 LYS A O 1
ATOM 952 N N . VAL A 1 129 ? -12.627 9.007 1.284 1.00 92.56 129 VAL A N 1
ATOM 953 C CA . VAL A 1 129 ? -11.214 9.258 1.601 1.00 92.56 129 VAL A CA 1
ATOM 954 C C . VAL A 1 129 ? -10.328 8.690 0.496 1.00 92.56 129 VAL A C 1
ATOM 956 O O . VAL A 1 129 ? -10.770 7.848 -0.280 1.00 92.56 129 VAL A O 1
ATOM 959 N N . THR A 1 130 ? -9.070 9.125 0.423 1.00 93.06 130 THR A N 1
ATOM 960 C CA . THR A 1 130 ? -8.106 8.600 -0.557 1.00 93.06 130 THR A CA 1
ATOM 961 C C . THR A 1 130 ? -6.862 8.103 0.162 1.00 93.06 130 THR A C 1
ATOM 963 O O . THR A 1 130 ? -6.163 8.886 0.802 1.00 93.06 130 THR A O 1
ATOM 966 N N . GLY A 1 131 ? -6.593 6.804 0.067 1.00 93.62 131 GLY A N 1
ATOM 967 C CA . GLY A 1 131 ? -5.526 6.128 0.800 1.00 93.62 131 GLY A CA 1
ATOM 968 C C . GLY A 1 131 ? -5.949 4.731 1.238 1.00 93.62 131 GLY A C 1
ATOM 969 O O . GLY A 1 131 ? -6.812 4.104 0.618 1.00 93.62 131 GLY A O 1
ATOM 970 N N . TRP A 1 132 ? -5.345 4.237 2.314 1.00 94.94 132 TRP A N 1
ATOM 971 C CA . TRP A 1 132 ? -5.704 2.941 2.887 1.00 94.94 132 TRP A CA 1
ATOM 972 C C . TRP A 1 132 ? -5.655 2.923 4.413 1.00 94.94 132 TRP A C 1
ATOM 974 O O . TRP A 1 132 ? -5.011 3.763 5.035 1.00 94.94 132 TRP A O 1
ATOM 984 N N . CYS A 1 133 ? -6.320 1.944 5.022 1.00 95.56 133 CYS A N 1
ATOM 985 C CA . CYS A 1 133 ? -6.150 1.624 6.438 1.00 95.56 133 CYS A CA 1
ATOM 986 C C . CYS A 1 133 ? -6.197 0.114 6.679 1.00 95.56 133 CYS A C 1
ATOM 988 O O . CYS A 1 133 ? -6.686 -0.657 5.849 1.00 95.56 133 CYS A O 1
ATOM 990 N N . TYR A 1 134 ? -5.695 -0.291 7.840 1.00 94.75 134 TYR A N 1
ATOM 991 C CA . TYR A 1 134 ? -5.794 -1.649 8.353 1.00 94.75 134 TYR A CA 1
ATOM 992 C C . TYR A 1 134 ? -6.909 -1.732 9.402 1.00 94.75 134 TYR A C 1
ATOM 994 O O . TYR A 1 134 ? -6.968 -0.904 10.315 1.00 94.75 134 TYR A O 1
ATOM 1002 N N . VAL A 1 135 ? -7.789 -2.722 9.256 1.00 94.56 135 VAL A N 1
ATOM 1003 C CA . VAL A 1 135 ? -8.907 -2.989 10.174 1.00 94.56 135 VAL A CA 1
ATOM 1004 C C . VAL A 1 135 ? -8.797 -4.422 10.662 1.00 94.56 135 VAL A C 1
ATOM 1006 O O . VAL A 1 135 ? -8.571 -5.322 9.851 1.00 94.56 135 VAL A O 1
ATOM 1009 N N . ASP A 1 136 ? -8.993 -4.637 11.959 1.00 93.25 136 ASP A N 1
ATOM 1010 C CA . ASP A 1 136 ? -9.084 -5.967 12.551 1.00 93.25 136 ASP A CA 1
ATOM 1011 C C . ASP A 1 136 ? -10.139 -6.032 13.667 1.00 93.25 136 ASP A C 1
ATOM 1013 O O . ASP A 1 136 ? -10.955 -5.129 13.836 1.00 93.25 136 ASP A O 1
ATOM 1017 N N . ASP A 1 137 ? -10.174 -7.139 14.402 1.00 89.31 137 ASP A N 1
ATOM 1018 C CA . ASP A 1 137 ? -11.105 -7.355 15.510 1.00 89.31 137 ASP A CA 1
ATOM 1019 C C . ASP A 1 137 ? -10.836 -6.487 16.753 1.00 89.31 137 ASP A C 1
ATOM 1021 O O . ASP A 1 137 ? -11.730 -6.329 17.585 1.00 89.31 137 ASP A O 1
ATOM 1025 N N . ALA A 1 138 ? -9.631 -5.932 16.888 1.00 89.56 138 ALA A N 1
ATOM 1026 C CA . ALA A 1 138 ? -9.233 -5.052 17.982 1.00 89.56 138 ALA A CA 1
ATOM 1027 C C . ALA A 1 138 ? -9.323 -3.564 17.600 1.00 89.56 138 ALA A C 1
ATOM 1029 O O . ALA A 1 138 ? -9.456 -2.715 18.482 1.00 89.56 138 ALA A O 1
ATOM 1030 N N . GLN A 1 139 ? -9.260 -3.246 16.305 1.00 91.75 139 GLN A N 1
ATOM 1031 C CA . GLN A 1 139 ? -9.269 -1.891 15.773 1.00 91.75 139 GLN A CA 1
ATOM 1032 C C . GLN A 1 139 ? -10.331 -1.706 14.683 1.00 91.75 139 GLN A C 1
ATOM 1034 O O . GLN A 1 139 ? -10.220 -2.240 13.580 1.00 91.75 139 GLN A O 1
ATOM 1039 N N . GLY A 1 140 ? -11.278 -0.806 14.958 1.00 92.38 140 GLY A N 1
ATOM 1040 C CA . GLY A 1 140 ? -12.323 -0.391 14.025 1.00 92.38 140 GLY A CA 1
ATOM 1041 C C . GLY A 1 140 ? -13.647 -1.120 14.239 1.00 92.38 140 GLY A C 1
ATOM 1042 O O . GLY A 1 140 ? -13.866 -1.778 15.254 1.00 92.38 140 GLY A O 1
ATOM 1043 N N . ASN A 1 141 ? -14.563 -0.950 13.290 1.00 93.62 141 ASN A N 1
ATOM 1044 C CA . ASN A 1 141 ? -15.889 -1.550 13.325 1.00 93.62 141 ASN A CA 1
ATOM 1045 C C . ASN A 1 141 ? -15.807 -3.056 12.987 1.00 93.62 141 ASN A C 1
ATOM 1047 O O . ASN A 1 141 ? -15.456 -3.396 11.852 1.00 93.62 141 ASN A O 1
ATOM 1051 N N . PRO A 1 142 ? -16.189 -3.965 13.909 1.00 92.94 142 PRO A N 1
ATOM 1052 C CA . PRO A 1 142 ? -16.094 -5.413 13.699 1.00 92.94 142 PRO A CA 1
ATOM 1053 C C . PRO A 1 142 ? -16.888 -5.931 12.494 1.00 92.94 142 PRO A C 1
ATOM 1055 O O . PRO A 1 142 ? -16.520 -6.946 11.901 1.00 92.94 142 PRO A O 1
ATOM 1058 N N . GLU A 1 143 ? -17.950 -5.229 12.090 1.00 92.31 143 GLU A N 1
ATOM 1059 C CA . GLU A 1 143 ? -18.756 -5.592 10.918 1.00 92.31 143 GLU A CA 1
ATOM 1060 C C . GLU A 1 143 ? -17.943 -5.542 9.616 1.00 92.31 143 GLU A C 1
ATOM 1062 O O . GLU A 1 143 ? -18.216 -6.282 8.671 1.00 92.31 143 GLU A O 1
ATOM 1067 N N . LEU A 1 144 ? -16.888 -4.721 9.568 1.00 91.31 144 LEU A N 1
ATOM 1068 C CA . LEU A 1 144 ? -16.009 -4.604 8.402 1.00 91.31 144 LEU A CA 1
ATOM 1069 C C . LEU A 1 144 ? -15.147 -5.854 8.177 1.00 91.31 144 LEU A C 1
ATOM 1071 O O . LEU A 1 144 ? -14.699 -6.091 7.056 1.00 91.31 144 LEU A O 1
ATOM 1075 N N . VAL A 1 145 ? -14.940 -6.660 9.222 1.00 92.25 145 VAL A N 1
ATOM 1076 C CA . VAL A 1 145 ? -14.175 -7.918 9.185 1.00 92.25 145 VAL A CA 1
ATOM 1077 C C . VAL A 1 145 ? -15.051 -9.146 9.440 1.00 92.25 145 VAL A C 1
ATOM 1079 O O . VAL A 1 145 ? -14.546 -10.266 9.500 1.00 92.25 145 VAL A O 1
ATOM 1082 N N . ALA A 1 146 ? -16.373 -8.979 9.549 1.00 90.88 146 ALA A N 1
ATOM 1083 C CA . ALA A 1 146 ? -17.304 -10.069 9.845 1.00 90.88 146 ALA A CA 1
ATOM 1084 C C . ALA A 1 146 ? -17.333 -11.157 8.758 1.00 90.88 146 ALA A C 1
ATOM 1086 O O . ALA A 1 146 ? -17.588 -12.322 9.057 1.00 90.88 146 ALA A O 1
ATOM 1087 N N . GLY A 1 147 ? -17.028 -10.790 7.507 1.00 88.06 147 GLY A N 1
ATOM 1088 C CA . GLY A 1 147 ? -16.905 -11.730 6.390 1.00 88.06 147 GLY A CA 1
ATOM 1089 C C . GLY A 1 147 ? -15.633 -12.584 6.417 1.00 88.06 147 GLY A C 1
ATOM 1090 O O . GLY A 1 147 ? -15.507 -13.501 5.608 1.00 88.06 147 GLY A O 1
ATOM 1091 N N . CYS A 1 148 ? -14.694 -12.297 7.320 1.00 89.44 148 CYS A N 1
ATOM 1092 C CA . CYS A 1 148 ? -13.455 -13.046 7.438 1.00 89.44 148 CYS A CA 1
ATOM 1093 C C . CYS A 1 148 ? -13.579 -14.250 8.381 1.00 89.44 148 CYS A C 1
ATOM 1095 O O . CYS A 1 148 ? -14.276 -14.170 9.401 1.00 89.44 148 CYS A O 1
ATOM 1097 N N . PRO A 1 149 ? -12.851 -15.353 8.103 1.00 89.19 149 PRO A N 1
ATOM 1098 C CA . PRO A 1 149 ? -12.682 -16.436 9.064 1.00 89.19 149 PRO A CA 1
ATOM 1099 C C . PRO A 1 149 ? -12.207 -15.903 10.415 1.00 89.19 149 PRO A C 1
ATOM 1101 O O . PRO A 1 149 ? -11.434 -14.948 10.480 1.00 89.19 149 PRO A O 1
ATOM 1104 N N . GLN A 1 150 ? -12.629 -16.544 11.506 1.00 85.81 150 GLN A N 1
ATOM 1105 C CA . GLN A 1 150 ? -12.295 -16.094 12.861 1.00 85.81 150 GLN A CA 1
ATOM 1106 C C . GLN A 1 150 ? -10.778 -15.996 13.102 1.00 85.81 150 GLN A C 1
ATOM 1108 O O . GLN A 1 150 ? -10.334 -15.114 13.828 1.00 85.81 150 GLN A O 1
ATOM 1113 N N . SER A 1 151 ? -9.984 -16.860 12.463 1.00 83.88 151 SER A N 1
ATOM 1114 C CA . SER A 1 151 ? -8.518 -16.859 12.538 1.00 83.88 151 SER A CA 1
ATOM 1115 C C . SER A 1 151 ? -7.843 -15.716 11.769 1.00 83.88 151 SER A C 1
ATOM 1117 O O . SER A 1 151 ? -6.642 -15.522 11.915 1.00 83.88 151 SER A O 1
ATOM 1119 N N . SER A 1 152 ? -8.580 -14.987 10.930 1.00 86.19 152 SER A N 1
ATOM 1120 C CA . SER A 1 152 ? -8.045 -13.979 10.012 1.00 86.19 152 SER A CA 1
ATOM 1121 C C . SER A 1 152 ? -8.993 -12.786 9.867 1.00 86.19 152 SER A C 1
ATOM 1123 O O . SER A 1 152 ? -9.216 -12.300 8.758 1.00 86.19 152 SER A O 1
ATOM 1125 N N . ARG A 1 153 ? -9.588 -12.319 10.974 1.00 91.31 153 ARG A N 1
ATOM 1126 C CA . ARG A 1 153 ? -10.458 -11.129 11.013 1.00 91.31 153 ARG A CA 1
ATOM 1127 C C . ARG A 1 153 ? -9.662 -9.838 10.887 1.00 91.31 153 ARG A C 1
ATOM 1129 O O . ARG A 1 153 ? -9.663 -9.012 11.790 1.00 91.31 153 ARG A O 1
ATOM 1136 N N . GLN A 1 154 ? -8.978 -9.684 9.761 1.00 91.62 154 GLN A N 1
ATOM 1137 C CA . GLN A 1 154 ? -8.234 -8.484 9.435 1.00 91.62 154 GLN A CA 1
ATOM 1138 C C . GLN A 1 154 ? -8.194 -8.237 7.931 1.00 91.62 154 GLN A C 1
ATOM 1140 O O . GLN A 1 154 ? -8.122 -9.177 7.141 1.00 91.62 154 GLN A O 1
ATOM 1145 N N . VAL A 1 155 ? -8.230 -6.971 7.534 1.00 92.06 155 VAL A N 1
ATOM 1146 C CA . VAL A 1 155 ? -8.287 -6.554 6.131 1.00 92.06 155 VAL A CA 1
ATOM 1147 C C . VAL A 1 155 ? -7.465 -5.284 5.916 1.00 92.06 155 VAL A C 1
ATOM 1149 O O . VAL A 1 155 ? -7.329 -4.452 6.815 1.00 92.06 155 VAL A O 1
ATOM 1152 N N . LEU A 1 156 ? -6.961 -5.103 4.696 1.00 92.44 156 LEU A N 1
ATOM 1153 C CA . LEU A 1 156 ? -6.542 -3.790 4.205 1.00 92.44 156 LEU A CA 1
ATOM 1154 C C . LEU A 1 156 ? -7.689 -3.197 3.396 1.00 92.44 156 LEU A C 1
ATOM 1156 O O . LEU A 1 156 ? -8.207 -3.841 2.483 1.00 92.44 156 LEU A O 1
ATOM 1160 N N . ARG A 1 157 ? -8.083 -1.970 3.718 1.00 92.50 157 ARG A N 1
ATOM 1161 C CA . ARG A 1 157 ? -9.127 -1.244 2.993 1.00 92.50 157 ARG A CA 1
ATOM 1162 C C . ARG A 1 157 ? -8.487 -0.146 2.168 1.00 92.50 157 ARG A C 1
ATOM 1164 O O . ARG A 1 157 ? -7.698 0.624 2.704 1.00 92.50 157 ARG A O 1
ATOM 1171 N N . PHE A 1 158 ? -8.854 -0.066 0.895 1.00 92.25 158 PHE A N 1
ATOM 1172 C CA . PHE A 1 158 ? -8.336 0.906 -0.063 1.00 92.25 158 PHE A CA 1
ATOM 1173 C C . PHE A 1 158 ? -9.468 1.799 -0.560 1.00 92.25 158 PHE A C 1
ATOM 1175 O O . PHE A 1 158 ? -10.551 1.306 -0.875 1.00 92.25 158 PHE A O 1
ATOM 1182 N N . PHE A 1 159 ? -9.204 3.100 -0.644 1.00 90.69 159 PHE A N 1
ATOM 1183 C CA . PHE A 1 159 ? -10.153 4.099 -1.121 1.00 90.69 159 PHE A CA 1
ATOM 1184 C C . PHE A 1 159 ? -9.462 5.107 -2.042 1.00 90.69 159 PHE A C 1
ATOM 1186 O O . PHE A 1 159 ? -8.302 5.468 -1.831 1.00 90.69 159 PHE A O 1
ATOM 1193 N N . GLY A 1 160 ? -10.182 5.566 -3.062 1.00 84.38 160 GLY A N 1
ATOM 1194 C CA . GLY A 1 160 ? -9.755 6.627 -3.969 1.00 84.38 160 GLY A CA 1
ATOM 1195 C C . GLY A 1 160 ? -10.837 6.905 -5.008 1.00 84.38 160 GLY A C 1
ATOM 1196 O O . GLY A 1 160 ? -11.269 5.987 -5.701 1.00 84.38 160 GLY A O 1
ATOM 1197 N N . GLU A 1 161 ? -11.309 8.153 -5.075 1.00 67.94 161 GLU A N 1
ATOM 1198 C CA . GLU A 1 161 ? -12.439 8.542 -5.938 1.00 67.94 161 GLU A CA 1
ATOM 1199 C C . GLU A 1 161 ? -12.014 8.860 -7.385 1.00 67.94 161 GLU A C 1
ATOM 1201 O O . GLU A 1 161 ? -12.760 8.572 -8.317 1.00 67.94 161 GLU A O 1
ATOM 1206 N N . GLU A 1 162 ? -10.816 9.421 -7.594 1.00 60.69 162 GLU A N 1
ATOM 1207 C CA . GLU A 1 162 ? -10.378 9.913 -8.916 1.00 60.69 162 GLU A CA 1
ATOM 1208 C C . GLU A 1 162 ? -9.530 8.908 -9.711 1.00 60.69 162 GLU A C 1
ATOM 1210 O O . GLU A 1 162 ? -9.530 8.910 -10.941 1.00 60.69 162 GLU A O 1
ATOM 1215 N N . ALA A 1 163 ? -8.825 8.019 -9.012 1.00 60.62 163 ALA A N 1
ATOM 1216 C CA . ALA A 1 163 ? -8.082 6.911 -9.590 1.00 60.62 163 ALA A CA 1
ATOM 1217 C C . ALA A 1 163 ? -8.379 5.668 -8.752 1.00 60.62 163 ALA A C 1
ATOM 1219 O O . ALA A 1 163 ? -8.223 5.700 -7.526 1.00 60.62 163 ALA A O 1
ATOM 1220 N N . GLU A 1 164 ? -8.814 4.590 -9.417 1.00 77.06 164 GLU A N 1
ATOM 1221 C CA . GLU A 1 164 ? -9.018 3.276 -8.797 1.00 77.06 164 GLU A CA 1
ATOM 1222 C C . GLU A 1 164 ? -7.838 2.989 -7.851 1.00 77.06 164 GLU A C 1
ATOM 1224 O O . GLU A 1 164 ? -6.686 3.251 -8.202 1.00 77.06 164 GLU A O 1
ATOM 1229 N N . THR A 1 165 ? -8.116 2.577 -6.614 1.00 85.38 165 THR A N 1
ATOM 1230 C CA . THR A 1 165 ? -7.085 2.331 -5.598 1.00 85.38 165 THR A CA 1
ATOM 1231 C C . THR A 1 165 ? -7.212 0.881 -5.114 1.00 85.38 165 THR A C 1
ATOM 1233 O O . THR A 1 165 ? -8.214 0.553 -4.483 1.00 85.38 165 THR A O 1
ATOM 1236 N N . PRO A 1 166 ? -6.214 0.015 -5.373 1.00 88.50 166 PRO A N 1
ATOM 1237 C CA . PRO A 1 166 ? -4.987 0.313 -6.107 1.00 88.50 166 PRO A CA 1
ATOM 1238 C C . PRO A 1 166 ? -5.192 0.668 -7.589 1.00 88.50 166 PRO A C 1
ATOM 1240 O O . PRO A 1 166 ? -6.202 0.288 -8.180 1.00 88.50 166 PRO A O 1
ATOM 1243 N N . ALA A 1 167 ? -4.226 1.369 -8.189 1.00 87.12 167 ALA A N 1
ATOM 1244 C CA . ALA A 1 167 ? -4.282 1.772 -9.591 1.00 87.12 167 ALA A CA 1
ATOM 1245 C C . ALA A 1 167 ? -4.560 0.567 -10.496 1.00 87.12 167 ALA A C 1
ATOM 1247 O O . ALA A 1 167 ? -3.910 -0.481 -10.380 1.00 87.12 167 ALA A O 1
ATOM 1248 N N . LYS A 1 168 ? -5.520 0.722 -11.418 1.00 83.38 168 LYS A N 1
ATOM 1249 C CA . LYS A 1 168 ? -5.910 -0.334 -12.357 1.00 83.38 168 LYS A CA 1
ATOM 1250 C C . LYS A 1 168 ? -4.674 -0.938 -13.007 1.00 83.38 168 LYS A C 1
ATOM 1252 O O . LYS A 1 168 ? -3.759 -0.226 -13.377 1.00 83.38 168 LYS A O 1
ATOM 1257 N N . GLY A 1 169 ? -4.598 -2.259 -13.133 1.00 83.00 169 GLY A N 1
ATOM 1258 C CA . GLY A 1 169 ? -3.478 -2.934 -13.802 1.00 83.00 169 GLY A CA 1
ATOM 1259 C C . GLY A 1 169 ? -2.104 -2.831 -13.114 1.00 83.00 169 GLY A C 1
ATOM 1260 O O . GLY A 1 169 ? -1.216 -3.589 -13.502 1.00 83.00 169 GLY A O 1
ATOM 1261 N N . ALA A 1 170 ? -1.929 -2.017 -12.068 1.00 88.62 170 ALA A N 1
ATOM 1262 C CA . ALA A 1 170 ? -0.708 -1.998 -11.270 1.00 88.62 170 ALA A CA 1
ATOM 1263 C C . ALA A 1 170 ? -0.493 -3.340 -10.556 1.00 88.62 170 ALA A C 1
ATOM 1265 O O . ALA A 1 170 ? -1.432 -4.110 -10.312 1.00 88.62 170 ALA A O 1
ATOM 1266 N N . THR A 1 171 ? 0.759 -3.649 -10.232 1.00 89.38 171 THR A N 1
ATOM 1267 C CA . THR A 1 171 ? 1.079 -4.750 -9.319 1.00 89.38 171 THR A CA 1
ATOM 1268 C C . THR A 1 171 ? 1.327 -4.167 -7.939 1.00 89.38 171 THR A C 1
ATOM 1270 O O . THR A 1 171 ? 2.216 -3.338 -7.774 1.00 89.38 171 THR A O 1
ATOM 1273 N N . THR A 1 172 ? 0.517 -4.575 -6.965 1.00 89.94 172 THR A N 1
ATOM 1274 C CA . THR A 1 172 ? 0.568 -4.036 -5.604 1.00 89.94 172 THR A CA 1
ATOM 1275 C C . THR A 1 172 ? 1.349 -4.966 -4.684 1.00 89.94 172 THR A C 1
ATOM 1277 O O . THR A 1 172 ? 1.175 -6.186 -4.732 1.00 89.94 172 THR A O 1
ATOM 1280 N N . PHE A 1 173 ? 2.170 -4.374 -3.829 1.00 89.88 173 PHE A N 1
ATOM 1281 C CA . PHE A 1 173 ? 3.013 -5.039 -2.848 1.00 89.88 173 PHE A CA 1
ATOM 1282 C C . PHE A 1 173 ? 2.793 -4.425 -1.474 1.00 89.88 173 PHE A C 1
ATOM 1284 O O . PHE A 1 173 ? 2.582 -3.220 -1.366 1.00 89.88 173 PHE A O 1
ATOM 1291 N N . ILE A 1 174 ? 2.855 -5.241 -0.430 1.00 88.19 174 ILE A N 1
ATOM 1292 C CA . ILE A 1 174 ? 3.010 -4.764 0.946 1.00 88.19 174 ILE A CA 1
ATOM 1293 C C . ILE A 1 174 ? 4.471 -4.915 1.348 1.00 88.19 174 ILE A C 1
ATOM 1295 O O . ILE A 1 174 ? 5.103 -5.850 0.897 1.00 88.19 174 ILE A O 1
ATOM 1299 N N . ALA A 1 175 ? 5.011 -4.008 2.154 1.00 85.88 175 ALA A N 1
ATOM 1300 C CA . ALA A 1 175 ? 6.356 -4.071 2.710 1.00 85.88 175 ALA A CA 1
ATOM 1301 C C . ALA A 1 175 ? 6.301 -3.673 4.190 1.00 85.88 175 ALA A C 1
ATOM 1303 O O . ALA A 1 175 ? 6.186 -2.491 4.510 1.00 85.88 175 ALA A O 1
ATOM 1304 N N . CYS A 1 176 ? 6.347 -4.650 5.100 1.00 83.25 176 CYS A N 1
ATOM 1305 C CA . CYS A 1 176 ? 6.219 -4.419 6.547 1.00 83.25 176 CYS A CA 1
ATOM 1306 C C . CYS A 1 176 ? 7.555 -4.499 7.285 1.00 83.25 176 CYS A C 1
ATOM 1308 O O . CYS A 1 176 ? 8.265 -5.494 7.172 1.00 83.25 176 CYS A O 1
ATOM 1310 N N . LYS A 1 177 ? 7.876 -3.506 8.118 1.00 74.75 177 LYS A N 1
ATOM 1311 C CA . LYS A 1 177 ? 9.082 -3.531 8.954 1.00 74.75 177 LYS A CA 1
ATOM 1312 C C . LYS A 1 177 ? 8.980 -4.629 10.023 1.00 74.75 177 LYS A C 1
ATOM 1314 O O . LYS A 1 177 ? 8.031 -4.648 10.799 1.00 74.75 177 LYS A O 1
ATOM 1319 N N . GLY A 1 178 ? 9.996 -5.494 10.111 1.00 61.28 178 GLY A N 1
ATOM 1320 C CA . GLY A 1 178 ? 10.151 -6.449 11.217 1.00 61.28 178 GLY A CA 1
ATOM 1321 C C . GLY A 1 178 ? 9.487 -7.811 11.014 1.00 61.28 178 GLY A C 1
ATOM 1322 O O . GLY A 1 178 ? 9.389 -8.583 11.965 1.00 61.28 178 GLY A O 1
ATOM 1323 N N . ALA A 1 179 ? 9.048 -8.138 9.803 1.00 48.19 179 ALA A N 1
ATOM 1324 C CA . ALA A 1 179 ? 8.378 -9.398 9.552 1.00 48.19 179 ALA A CA 1
ATOM 1325 C C . ALA A 1 179 ? 9.391 -10.432 9.011 1.00 48.19 179 ALA A C 1
ATOM 1327 O O . ALA A 1 179 ? 9.783 -10.426 7.848 1.00 48.19 179 ALA A O 1
ATOM 1328 N N . SER A 1 180 ? 9.894 -11.295 9.896 1.00 34.22 180 SER A N 1
ATOM 1329 C CA . SER A 1 180 ? 10.735 -12.441 9.533 1.00 34.22 180 SER A CA 1
ATOM 1330 C C . SER A 1 180 ? 9.895 -13.529 8.850 1.00 34.22 180 SER A C 1
ATOM 1332 O O . SER A 1 180 ? 8.824 -13.888 9.342 1.00 34.22 180 SER A O 1
ATOM 1334 N N . LEU A 1 181 ? 10.394 -14.084 7.738 1.00 38.47 181 LEU A N 1
ATOM 1335 C CA . LEU A 1 181 ? 9.887 -15.307 7.086 1.00 38.47 181 LEU A CA 1
ATOM 1336 C C . LEU A 1 181 ? 10.354 -16.577 7.825 1.00 38.47 181 LEU A C 1
ATOM 1338 O O . LEU A 1 181 ? 10.784 -17.551 7.214 1.00 38.47 181 LEU A O 1
ATOM 1342 N N . GLU A 1 182 ? 10.300 -16.566 9.151 1.00 37.31 182 GLU A N 1
ATOM 1343 C CA . GLU A 1 182 ? 10.577 -17.740 9.977 1.00 37.31 182 GLU A CA 1
ATOM 1344 C C . GLU A 1 182 ? 9.373 -17.962 10.889 1.00 37.31 182 GLU A C 1
ATOM 1346 O O . GLU A 1 182 ? 9.391 -17.542 12.036 1.00 37.31 182 GLU A O 1
ATOM 1351 N N . ASP A 1 183 ? 8.290 -18.517 10.327 1.00 36.66 183 ASP A N 1
ATOM 1352 C CA . ASP A 1 183 ? 7.363 -19.402 11.062 1.00 36.66 183 ASP A CA 1
ATOM 1353 C C . ASP A 1 183 ? 6.360 -20.131 10.141 1.00 36.66 183 ASP A C 1
ATOM 1355 O O . ASP A 1 183 ? 5.189 -20.342 10.455 1.00 36.66 183 ASP A O 1
ATOM 1359 N N . THR A 1 184 ? 6.797 -20.561 8.953 1.00 37.00 184 THR A N 1
ATOM 1360 C CA . THR A 1 184 ? 6.026 -21.550 8.169 1.00 37.00 184 THR A CA 1
ATOM 1361 C C . THR A 1 184 ? 6.942 -22.535 7.455 1.00 37.00 184 THR A C 1
ATOM 1363 O O . THR A 1 184 ? 6.786 -22.833 6.275 1.00 37.00 184 THR A O 1
ATOM 1366 N N . ALA A 1 185 ? 7.916 -23.071 8.190 1.00 36.16 185 ALA A N 1
ATOM 1367 C CA . ALA A 1 185 ? 8.655 -24.246 7.761 1.00 36.16 185 ALA A CA 1
ATOM 1368 C C . ALA A 1 185 ? 8.867 -25.197 8.950 1.00 36.16 185 ALA A C 1
ATOM 1370 O O . ALA A 1 185 ? 9.736 -24.996 9.788 1.00 36.16 185 ALA A O 1
ATOM 1371 N N . VAL A 1 186 ? 8.082 -26.281 8.935 1.00 36.59 186 VAL A N 1
ATOM 1372 C CA . VAL A 1 186 ? 8.371 -27.578 9.566 1.00 36.59 186 VAL A CA 1
ATOM 1373 C C . VAL A 1 186 ? 8.139 -27.677 11.085 1.00 36.59 186 VAL A C 1
ATOM 1375 O O . VAL A 1 186 ? 9.053 -27.925 11.862 1.00 36.59 186 VAL A O 1
ATOM 1378 N N . THR A 1 187 ? 6.866 -27.702 11.503 1.00 32.56 187 THR A N 1
ATOM 1379 C CA . THR A 1 187 ? 6.470 -28.727 12.491 1.00 32.56 187 THR A CA 1
ATOM 1380 C C . THR A 1 187 ? 6.273 -30.035 11.727 1.00 32.56 187 THR A C 1
ATOM 1382 O O . THR A 1 187 ? 5.159 -30.402 11.360 1.00 32.56 187 THR A O 1
ATOM 1385 N N . ALA A 1 188 ? 7.376 -30.721 11.418 1.00 34.00 188 ALA A N 1
ATOM 1386 C CA . ALA A 1 188 ? 7.306 -32.147 11.142 1.00 34.00 188 ALA A CA 1
ATOM 1387 C C . ALA A 1 188 ? 7.036 -32.836 12.480 1.00 34.00 188 ALA A C 1
ATOM 1389 O O . ALA A 1 188 ? 7.857 -32.828 13.395 1.00 34.00 188 ALA A O 1
ATOM 1390 N N . LEU A 1 189 ? 5.823 -33.361 12.594 1.00 33.25 189 LEU A N 1
ATOM 1391 C CA . LEU A 1 189 ? 5.430 -34.317 13.611 1.00 33.25 189 LEU A CA 1
ATOM 1392 C C . LEU A 1 189 ? 6.318 -35.568 13.523 1.00 33.25 189 LEU A C 1
ATOM 1394 O O . LEU A 1 189 ? 6.313 -36.226 12.487 1.00 33.25 189 LEU A O 1
ATOM 1398 N N . LYS A 1 190 ? 6.924 -35.896 14.672 1.00 34.66 190 LYS A N 1
ATOM 1399 C CA . LYS A 1 190 ? 7.520 -37.179 15.098 1.00 34.66 190 LYS A CA 1
ATOM 1400 C C . LYS A 1 190 ? 8.784 -37.670 14.396 1.00 34.66 190 LYS A C 1
ATOM 1402 O O . LYS A 1 190 ? 8.740 -37.986 13.193 1.00 34.66 190 LYS A O 1
#

Foldseek 3Di:
DDDPDDPDDDPPDPPPCVPDLQPWDWDFCPVVVVVQFDLDDFDADPQQAGQKWKKWFAALVPPVPPAQPDFQKDQDDPVVLVVVLVVCCVVVVADDPDPHHSVSTGIITRHEDGDPLQLCQQEPPADQGAGKHKYFPVTGDQVNQVPDDPSTSIGIDGDDDPAPVVHPPITMIMTHRPDDPPDPDDPPDD

pLDDT: mean 77.7, std 20.74, range [31.16, 97.25]

Radius of gyration: 18.71 Å; chains: 1; bounding box: 52×50×42 Å

Sequence (190 aa):
IASICPKTLEAGAVDFGYRPAVSAIIDRLKEALNEKCLPRKLSPDESQQVPCKIIEAVPPEQTSLGGCGRAGRADAEDLVTKAVKQELTRTGVCGGETERNCDDYTYCEILQLTGDGLTACLNEPAPKVTGWCYVDDAQGNPELVAGCPQSSRQVLRFFGEEAETPAKGATTFIACKGASLEDTAVTALK